Protein AF-A0A3B5MNJ9-F1 (afdb_monomer_lite)

pLDDT: mean 71.85, std 23.84, range [27.56, 98.75]

Secondary structure (DSSP, 8-state):
-------------PPPP------------------------PPPP---------------------HHHHHHHHHHHHHHHHHHHHHHHHHHHHHHSS---TTTSS----GGGGS-TTS-HHHHHHHHHHHHHHHHHHHHHHHHHHHHHHHHHHHHHHHHHHHHHHHHHHHHHHHHHHHHHHHHHHHHHHHHHHHHHHHHHHHHHHHHHHHHHHHHHHHHHHHHHHHHHHHHHHHHHHHHHHHHHHHHHHHHHHHHHHHT-------HHHHHHHHHHHHHHHHHHHHHHHHHHHHHHHHHHHHHHHHHHHTT-HHHHHHHHHHH-GGGGGGSTT----PPP------------------

Organism: NCBI:txid32473

Foldseek 3Di:
DDDDDDDDDDDDDDDDPPDPDDDDPPDPPPPPPPDPDPDPDDDDDDDDDDDDDDDDDDPDDPPPPPLVVLLVVLVVLLVVLVVLLVVLQVVLCVQPVDRPPPPLPDDPPPLVVVADPPDDPSVSSSSSSVVSSVVSVVSSVVSVVVSVVSVVVVVVVVVVVVVVVVVVVVVVVVVVVVVVVVVVVVVVVVVVVVVVVVVVVVVVVVVVVVVVVVVVVVVVVVVVVVVVVVVVVVVVVVVVVVVVVVVVVVVVVVVVVVVPPPDDDDDPVVVVVVVVVVVVVVVVVVVVVVVVVVVVVVVVVVVVVVVCVVVPDPVVVVVVVCVVDVVVVVVDPPDPDPDDDDDDDDDDDDDDDDDDDDD

Structure (mmCIF, N/CA/C/O backbone):
data_AF-A0A3B5MNJ9-F1
#
_entry.id   AF-A0A3B5MNJ9-F1
#
loop_
_atom_site.group_PDB
_atom_site.id
_atom_site.type_symbol
_atom_site.label_atom_id
_atom_site.label_alt_id
_atom_site.label_comp_id
_atom_site.label_asym_id
_atom_site.label_entity_id
_atom_site.label_seq_id
_atom_site.pdbx_PDB_ins_code
_atom_site.Cartn_x
_atom_site.Cartn_y
_atom_site.Cartn_z
_atom_site.occupancy
_atom_site.B_iso_or_equiv
_atom_site.auth_seq_id
_atom_site.auth_comp_id
_atom_site.auth_asym_id
_atom_site.auth_atom_id
_atom_site.pdbx_PDB_model_num
ATOM 1 N N . PRO A 1 1 ? -27.188 33.678 -41.194 1.00 51.06 1 PRO A N 1
ATOM 2 C CA . PRO A 1 1 ? -25.919 34.035 -41.868 1.00 51.06 1 PRO A CA 1
ATOM 3 C C . PRO A 1 1 ? -25.217 35.166 -41.098 1.00 51.06 1 PRO A C 1
ATOM 5 O O . PRO A 1 1 ? -25.327 36.340 -41.424 1.00 51.06 1 PRO A O 1
ATOM 8 N N . ALA A 1 2 ? -24.593 34.760 -39.998 1.00 37.38 2 ALA A N 1
ATOM 9 C CA . ALA A 1 2 ? -23.793 35.527 -39.046 1.00 37.38 2 ALA A CA 1
ATOM 10 C C . ALA A 1 2 ? -22.903 34.442 -38.405 1.00 37.38 2 ALA A C 1
ATOM 12 O O . ALA A 1 2 ? -23.409 33.365 -38.102 1.00 37.38 2 ALA A O 1
ATOM 13 N N . GLY A 1 3 ? -21.575 34.524 -38.453 1.00 39.12 3 GLY A N 1
ATOM 14 C CA . GLY A 1 3 ? -20.791 35.381 -37.574 1.00 39.12 3 GLY A CA 1
ATOM 15 C C . GLY A 1 3 ? -20.756 34.743 -36.189 1.00 39.12 3 GLY A C 1
ATOM 16 O O . GLY A 1 3 ? -21.771 34.809 -35.526 1.00 39.12 3 GLY A O 1
ATOM 17 N N . PHE A 1 4 ? -19.650 34.093 -35.811 1.00 37.09 4 PHE A N 1
ATOM 18 C CA . PHE A 1 4 ? -19.062 34.082 -34.461 1.00 37.09 4 PHE A CA 1
ATOM 19 C C . PHE A 1 4 ? -17.790 33.224 -34.485 1.00 37.09 4 PHE A C 1
ATOM 21 O O . PHE A 1 4 ? -17.826 32.000 -34.569 1.00 37.09 4 PHE A O 1
ATOM 28 N N . TYR A 1 5 ? -16.650 33.912 -34.436 1.00 38.88 5 TYR A N 1
ATOM 29 C CA . TYR A 1 5 ? -15.385 33.350 -33.990 1.00 38.88 5 TYR A CA 1
ATOM 30 C C . TYR A 1 5 ? -15.484 33.135 -32.479 1.00 38.88 5 TYR A C 1
ATOM 32 O O . TYR A 1 5 ? -15.892 34.044 -31.755 1.00 38.88 5 TYR A O 1
ATOM 40 N N . THR A 1 6 ? -15.094 31.962 -31.987 1.00 38.25 6 THR A N 1
ATOM 41 C CA . THR A 1 6 ? -14.842 31.767 -30.556 1.00 38.25 6 THR A CA 1
ATOM 42 C C . THR A 1 6 ? -13.515 31.049 -30.396 1.00 38.25 6 THR A C 1
ATOM 44 O O . THR A 1 6 ? -13.376 29.852 -30.625 1.00 38.25 6 THR A O 1
ATOM 47 N N . THR A 1 7 ? -12.514 31.846 -30.052 1.00 36.69 7 THR A N 1
ATOM 48 C CA . THR A 1 7 ? -11.218 31.439 -29.525 1.00 36.69 7 THR A CA 1
ATOM 49 C C . THR A 1 7 ? -11.421 30.795 -28.154 1.00 36.69 7 THR A C 1
ATOM 51 O O . THR A 1 7 ? -11.831 31.477 -27.215 1.00 36.69 7 THR A O 1
ATOM 54 N N . PHE A 1 8 ? -11.124 29.503 -28.019 1.00 33.53 8 PHE A N 1
ATOM 55 C CA . PHE A 1 8 ? -10.942 28.881 -26.709 1.00 33.53 8 PHE A CA 1
ATOM 56 C C . PHE A 1 8 ? -9.527 29.190 -26.213 1.00 33.53 8 PHE A C 1
ATOM 58 O O . PHE A 1 8 ? -8.538 28.661 -26.715 1.00 33.53 8 PHE A O 1
ATOM 65 N N . SER A 1 9 ? -9.453 30.093 -25.237 1.00 36.19 9 SER A N 1
ATOM 66 C CA . SER A 1 9 ? -8.281 30.310 -24.396 1.00 36.19 9 SER A CA 1
ATOM 67 C C . SER A 1 9 ? -8.191 29.146 -23.407 1.00 36.19 9 SER A C 1
ATOM 69 O O . SER A 1 9 ? -8.969 29.075 -22.457 1.00 36.19 9 SER A O 1
ATOM 71 N N . ALA A 1 10 ? -7.291 28.197 -23.659 1.00 38.41 10 ALA A N 1
ATOM 72 C CA . ALA A 1 10 ? -6.923 27.183 -22.680 1.00 38.41 10 ALA A CA 1
ATOM 73 C C . ALA A 1 10 ? -5.860 27.790 -21.757 1.00 38.41 10 ALA A C 1
ATOM 75 O O . ALA A 1 10 ? -4.683 27.881 -22.106 1.00 38.41 10 ALA A O 1
ATOM 76 N N . ALA A 1 11 ? -6.300 28.259 -20.591 1.00 38.00 11 ALA A N 1
ATOM 77 C CA . ALA A 1 11 ? -5.409 28.617 -19.505 1.00 38.00 11 ALA A CA 1
ATOM 78 C C . ALA A 1 11 ? -4.658 27.362 -19.034 1.00 38.00 11 ALA A C 1
ATOM 80 O O . ALA A 1 11 ? -5.259 26.344 -18.691 1.00 38.00 11 ALA A O 1
ATOM 81 N N . ASN A 1 12 ? -3.332 27.465 -19.030 1.00 41.97 12 ASN A N 1
ATOM 82 C CA . ASN A 1 12 ? -2.410 26.560 -18.360 1.00 41.97 12 ASN A CA 1
ATOM 83 C C . ASN A 1 12 ? -2.762 26.497 -16.863 1.00 41.97 12 ASN A C 1
ATOM 85 O O . ASN A 1 12 ? -2.391 27.391 -16.104 1.00 41.97 12 ASN A O 1
ATOM 89 N N . GLN A 1 13 ? -3.448 25.439 -16.432 1.00 36.91 13 GLN A N 1
ATOM 90 C CA . GLN A 1 13 ? -3.549 25.077 -15.021 1.00 36.91 13 GLN A CA 1
ATOM 91 C C . GLN A 1 13 ? -2.698 23.823 -14.802 1.00 36.91 13 GLN A C 1
ATOM 93 O O . GLN A 1 13 ? -3.089 22.702 -15.117 1.00 36.91 13 GLN A O 1
ATOM 98 N N . ILE A 1 14 ? -1.488 24.050 -14.302 1.00 42.16 14 ILE A N 1
ATOM 99 C CA . ILE A 1 14 ? -0.584 23.028 -13.772 1.00 42.16 14 ILE A CA 1
ATOM 100 C C . ILE A 1 14 ? -1.316 22.312 -12.621 1.00 42.16 14 ILE A C 1
ATOM 102 O O . ILE A 1 14 ? -1.812 23.008 -11.728 1.00 42.16 14 ILE A O 1
ATOM 106 N N . PRO A 1 15 ? -1.395 20.969 -12.576 1.00 39.72 15 PRO A 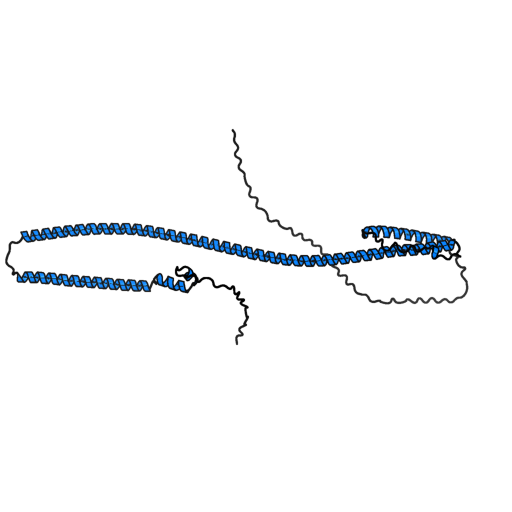N 1
ATOM 107 C CA . PRO A 1 15 ? -1.864 20.284 -11.380 1.00 39.72 15 PRO A CA 1
ATOM 108 C C . PRO A 1 15 ? -0.819 20.485 -10.282 1.00 39.72 15 PRO A C 1
ATOM 110 O O . PRO A 1 15 ? 0.335 20.082 -10.431 1.00 39.72 15 PRO A O 1
ATOM 113 N N . GLN A 1 16 ? -1.205 21.148 -9.193 1.00 40.00 16 GLN A N 1
ATOM 114 C CA . GLN A 1 16 ? -0.363 21.208 -8.006 1.00 40.00 16 GLN A CA 1
ATOM 115 C C . GLN A 1 16 ? -0.215 19.808 -7.390 1.00 40.00 16 GLN A C 1
ATOM 117 O O . GLN A 1 16 ? -1.185 19.045 -7.386 1.00 40.00 16 GLN A O 1
ATOM 122 N N . PRO A 1 17 ? 0.960 19.465 -6.839 1.00 40.06 17 PRO A N 1
ATOM 123 C CA . PRO A 1 17 ? 1.114 18.249 -6.058 1.00 40.06 17 PRO A CA 1
ATOM 124 C C . PRO A 1 17 ? 0.283 18.366 -4.775 1.00 40.06 17 PRO A C 1
ATOM 126 O O . PRO A 1 17 ? 0.383 19.355 -4.047 1.00 40.06 17 PRO A O 1
ATOM 129 N N . CYS A 1 18 ? -0.541 17.356 -4.492 1.00 32.88 18 CYS A N 1
ATOM 130 C CA . CYS A 1 18 ? -1.215 17.220 -3.206 1.00 32.88 18 CYS A CA 1
ATOM 131 C C . CYS A 1 18 ? -0.160 17.098 -2.102 1.00 32.88 18 CYS A C 1
ATOM 133 O O . CYS A 1 18 ? 0.452 16.049 -1.911 1.00 32.88 18 CYS A O 1
ATOM 135 N N . VAL A 1 19 ? 0.053 18.193 -1.378 1.00 40.56 19 VAL A N 1
ATOM 136 C CA . VAL A 1 19 ? 0.831 18.212 -0.144 1.00 40.56 19 VAL A CA 1
ATOM 137 C C . VAL A 1 19 ? -0.020 17.517 0.915 1.00 40.56 19 VAL A C 1
ATOM 139 O O . VAL A 1 19 ? -0.999 18.077 1.406 1.00 40.56 19 VAL A O 1
ATOM 142 N N . MET A 1 20 ? 0.318 16.268 1.231 1.00 38.34 20 MET A N 1
ATOM 143 C CA . MET A 1 20 ? -0.204 15.584 2.412 1.00 38.34 20 MET A CA 1
ATOM 144 C C . MET A 1 20 ? 0.262 16.365 3.642 1.00 38.34 20 MET A C 1
ATOM 146 O O . MET A 1 20 ? 1.439 16.345 4.001 1.00 38.34 20 MET A O 1
ATOM 150 N N . GLY A 1 21 ? -0.662 17.113 4.242 1.00 32.59 21 GLY A N 1
ATOM 151 C CA . GLY A 1 21 ? -0.433 17.848 5.475 1.00 32.59 21 GLY A CA 1
ATOM 152 C C . GLY A 1 21 ? -0.096 16.883 6.604 1.00 32.59 21 GLY A C 1
ATOM 153 O O . GLY A 1 21 ? -0.946 16.123 7.060 1.00 32.59 21 GLY A O 1
ATOM 154 N N . VAL A 1 22 ? 1.149 16.932 7.064 1.00 37.34 22 VAL A N 1
ATOM 155 C CA . VAL A 1 22 ? 1.570 16.324 8.323 1.00 37.34 22 VAL A CA 1
ATOM 156 C C . VAL A 1 22 ? 1.133 17.280 9.431 1.00 37.34 22 VAL A C 1
ATOM 158 O O . VAL A 1 22 ? 1.717 18.347 9.610 1.00 37.34 22 VAL A O 1
ATOM 161 N N . SER A 1 23 ? 0.062 16.940 10.144 1.00 36.56 23 SER A N 1
ATOM 162 C CA . SER A 1 23 ? -0.305 17.626 11.385 1.00 36.56 23 SER A CA 1
ATOM 163 C C . SER A 1 23 ? 0.620 17.159 12.515 1.00 36.56 23 SER A C 1
ATOM 165 O O . SER A 1 23 ? 0.715 15.952 12.743 1.00 36.56 23 SER A O 1
ATOM 167 N N . PRO A 1 24 ? 1.278 18.059 13.266 1.00 35.38 24 PRO A N 1
ATOM 168 C CA . PRO A 1 24 ? 1.976 17.676 14.480 1.00 35.38 24 PRO A CA 1
ATOM 169 C C . PRO A 1 24 ? 0.956 17.581 15.620 1.00 35.38 24 PRO A C 1
ATOM 171 O O . PRO A 1 24 ? 0.536 18.592 16.179 1.00 35.38 24 PRO A O 1
ATOM 174 N N . ILE A 1 25 ? 0.548 16.364 15.980 1.00 36.25 25 ILE A N 1
ATOM 175 C CA . ILE A 1 25 ? -0.099 16.119 17.274 1.00 36.25 25 ILE A CA 1
ATOM 176 C C . ILE A 1 25 ? 1.028 15.950 18.294 1.00 36.25 25 ILE A C 1
ATOM 178 O O . ILE A 1 25 ? 1.503 14.850 18.557 1.00 36.25 25 ILE A O 1
ATOM 182 N N . SER A 1 26 ? 1.489 17.066 18.855 1.00 35.97 26 SER A N 1
ATOM 183 C CA . SER A 1 26 ? 2.289 17.068 20.078 1.00 35.97 26 SER A CA 1
ATOM 184 C C . SER A 1 26 ? 1.351 16.892 21.274 1.00 35.97 26 SER A C 1
ATOM 186 O O . SER A 1 26 ? 0.970 17.856 21.936 1.00 35.97 26 SER A O 1
ATOM 188 N N . GLY A 1 27 ? 0.944 15.650 21.519 1.00 30.45 27 GLY A N 1
ATOM 189 C CA . GLY A 1 27 ? 0.321 15.218 22.763 1.00 30.45 27 GLY A CA 1
ATOM 190 C C . GLY A 1 27 ? 1.292 14.301 23.488 1.00 30.45 27 GLY A C 1
ATOM 191 O O . GLY A 1 27 ? 1.281 13.097 23.272 1.00 30.45 27 GLY A O 1
ATOM 192 N N . SER A 1 28 ? 2.161 14.876 24.318 1.00 30.23 28 SER A N 1
ATOM 193 C CA . SER A 1 28 ? 2.964 14.123 25.283 1.00 30.23 28 SER A CA 1
ATOM 194 C C . SER A 1 28 ? 2.030 13.582 26.367 1.00 30.23 28 SER A C 1
ATOM 196 O O . SER A 1 28 ? 1.858 14.211 27.410 1.00 30.23 28 SER A O 1
ATOM 198 N N . ALA A 1 29 ? 1.402 12.435 26.121 1.00 30.61 29 ALA A N 1
ATOM 199 C CA . ALA A 1 29 ? 0.891 11.606 27.199 1.00 30.61 29 ALA A CA 1
ATOM 200 C C . ALA A 1 29 ? 2.099 10.888 27.805 1.00 30.61 29 ALA A C 1
ATOM 202 O O . ALA A 1 29 ? 2.693 10.007 27.187 1.00 30.61 29 ALA A O 1
ATOM 203 N N . VAL A 1 30 ? 2.500 11.338 28.993 1.00 31.38 30 VAL A N 1
ATOM 204 C CA . VAL A 1 30 ? 3.412 10.598 29.860 1.00 31.38 30 VAL A CA 1
ATOM 205 C C . VAL A 1 30 ? 2.748 9.249 30.118 1.00 31.38 30 VAL A C 1
ATOM 207 O O . VAL A 1 30 ? 1.711 9.181 30.774 1.00 31.38 30 VAL A O 1
ATOM 210 N N . VAL A 1 31 ? 3.307 8.192 29.534 1.00 33.81 31 VAL A N 1
ATOM 211 C CA . VAL A 1 31 ? 2.985 6.818 29.906 1.00 33.81 31 VAL A CA 1
ATOM 212 C C . VAL A 1 31 ? 3.593 6.625 31.288 1.00 33.81 31 VAL A C 1
ATOM 214 O O . VAL A 1 31 ? 4.791 6.401 31.431 1.00 33.81 31 VAL A O 1
ATOM 217 N N . GLU A 1 32 ? 2.775 6.819 32.316 1.00 32.91 32 GLU A N 1
ATOM 218 C CA . GLU A 1 32 ? 3.089 6.342 33.653 1.00 32.91 32 GLU A CA 1
ATOM 219 C C . GLU A 1 32 ? 2.927 4.818 33.605 1.00 32.91 32 GLU A C 1
ATOM 221 O O . GLU A 1 32 ? 1.816 4.285 33.600 1.00 32.91 32 GLU A O 1
ATOM 226 N N . GLU A 1 33 ? 4.051 4.118 33.445 1.00 33.34 33 GLU A N 1
ATOM 227 C CA . GLU A 1 33 ? 4.129 2.673 33.631 1.00 33.34 33 GLU A CA 1
ATOM 228 C C . GLU A 1 33 ? 3.702 2.360 35.069 1.00 33.34 33 GLU A C 1
ATOM 230 O O . GLU A 1 33 ? 4.454 2.557 36.023 1.00 33.34 33 GLU A O 1
ATOM 235 N N . VAL A 1 34 ? 2.468 1.887 35.244 1.00 32.03 34 VAL A N 1
ATOM 236 C CA . VAL A 1 34 ? 2.036 1.333 36.526 1.00 32.03 34 VAL A CA 1
ATOM 237 C C . VAL A 1 34 ? 2.593 -0.082 36.617 1.00 32.03 34 VAL A C 1
ATOM 239 O O . VAL A 1 34 ? 1.988 -1.056 36.167 1.00 32.03 34 VAL A O 1
ATOM 242 N N . GLU A 1 35 ? 3.787 -0.178 37.191 1.00 33.34 35 GLU A N 1
ATOM 243 C CA . GLU A 1 35 ? 4.401 -1.424 37.625 1.00 33.34 35 GLU A CA 1
ATOM 244 C C . GLU A 1 35 ? 3.499 -2.073 38.693 1.00 33.34 35 GLU A C 1
ATOM 246 O O . GLU A 1 35 ? 3.370 -1.586 39.820 1.00 33.34 35 GLU A O 1
ATOM 251 N N . ILE A 1 36 ? 2.825 -3.175 38.349 1.00 39.56 36 ILE A N 1
ATOM 252 C CA . ILE A 1 36 ? 2.072 -3.975 39.324 1.00 39.56 36 ILE A CA 1
ATOM 253 C C . ILE A 1 36 ? 3.088 -4.777 40.141 1.00 39.56 36 ILE A C 1
ATOM 255 O O . ILE A 1 36 ? 3.405 -5.929 39.841 1.00 39.56 36 ILE A O 1
ATOM 259 N N . VAL A 1 37 ? 3.611 -4.151 41.193 1.00 30.91 37 VAL A N 1
ATOM 260 C CA . VAL A 1 37 ? 4.420 -4.830 42.204 1.00 30.91 37 VAL A CA 1
ATOM 261 C C . VAL A 1 37 ? 3.489 -5.638 43.106 1.00 30.91 37 VAL A C 1
ATOM 263 O O . VAL A 1 37 ? 2.630 -5.104 43.807 1.00 30.91 37 VAL A O 1
ATOM 266 N N . ASN A 1 38 ? 3.679 -6.956 43.097 1.00 38.59 38 ASN A N 1
ATOM 267 C CA . ASN A 1 38 ? 3.047 -7.896 44.016 1.00 38.59 38 ASN A CA 1
ATOM 268 C C . ASN A 1 38 ? 3.493 -7.576 45.458 1.00 38.59 38 ASN A C 1
ATOM 270 O O . ASN A 1 38 ? 4.557 -8.011 45.904 1.00 38.59 38 ASN A O 1
ATOM 274 N N . ILE A 1 39 ? 2.701 -6.796 46.200 1.00 34.00 39 ILE A N 1
ATOM 275 C CA . ILE A 1 39 ? 2.976 -6.518 47.613 1.00 34.00 39 ILE A CA 1
ATOM 276 C C . ILE A 1 39 ? 2.509 -7.712 48.444 1.00 34.00 39 ILE A C 1
ATOM 278 O O . ILE A 1 39 ? 1.327 -7.909 48.731 1.00 34.00 39 ILE A O 1
ATOM 282 N N . ILE A 1 40 ? 3.495 -8.509 48.843 1.00 39.62 40 ILE A N 1
ATOM 283 C CA . ILE A 1 40 ? 3.388 -9.526 49.878 1.00 39.62 40 ILE A CA 1
ATOM 284 C C . ILE A 1 40 ? 2.958 -8.858 51.191 1.00 39.62 40 ILE A C 1
ATOM 286 O O . ILE A 1 40 ? 3.634 -7.991 51.739 1.00 39.62 40 ILE A O 1
ATOM 290 N N . GLN A 1 41 ? 1.808 -9.318 51.673 1.00 44.56 41 GLN A N 1
ATOM 291 C CA . GLN A 1 41 ? 1.315 -9.353 53.047 1.00 44.56 41 GLN A CA 1
ATOM 292 C C . GLN A 1 41 ? 2.280 -8.827 54.130 1.00 44.56 41 GLN A C 1
ATOM 294 O O . GLN A 1 41 ? 3.114 -9.564 54.656 1.00 44.56 41 GLN A O 1
ATOM 299 N N . GLN A 1 42 ? 2.083 -7.577 54.558 1.00 32.34 42 GLN A N 1
ATOM 300 C CA . GLN A 1 42 ? 2.568 -7.103 55.854 1.00 32.34 42 GLN A CA 1
ATOM 301 C C . GLN A 1 42 ? 1.426 -7.083 56.874 1.00 32.34 42 GLN A C 1
ATOM 303 O O . GLN A 1 42 ? 0.404 -6.416 56.727 1.00 32.34 42 GLN A O 1
ATOM 308 N N . LYS A 1 43 ? 1.627 -7.885 57.918 1.00 39.81 43 LYS A N 1
ATOM 309 C CA . LYS A 1 43 ? 0.802 -8.026 59.116 1.00 39.81 43 LYS A CA 1
ATOM 310 C C . LYS A 1 43 ? 0.775 -6.709 59.901 1.00 39.81 43 LYS A C 1
ATOM 312 O O . LYS A 1 43 ? 1.820 -6.231 60.331 1.00 39.81 43 LYS A O 1
ATOM 317 N N . ALA A 1 44 ? -0.418 -6.164 60.131 1.00 36.09 44 ALA A N 1
ATOM 318 C CA . ALA A 1 44 ? -0.612 -4.975 60.959 1.00 36.09 44 ALA A CA 1
ATOM 319 C C . ALA A 1 44 ? -0.263 -5.241 62.445 1.00 36.09 44 ALA A C 1
ATOM 321 O O . ALA A 1 44 ? -0.539 -6.337 62.953 1.00 36.09 44 ALA A O 1
ATOM 322 N N . PRO A 1 45 ? 0.309 -4.263 63.176 1.00 34.16 45 PRO A N 1
ATOM 323 C CA . PRO A 1 45 ? 0.558 -4.390 64.605 1.00 34.16 45 PRO A CA 1
ATOM 324 C C . PRO A 1 45 ? -0.746 -4.253 65.401 1.00 34.16 45 PRO A C 1
ATOM 326 O O . PRO A 1 45 ? -1.469 -3.262 65.318 1.00 34.16 45 PRO A O 1
ATOM 329 N N . SER A 1 46 ? -1.030 -5.267 66.216 1.00 37.41 46 SER A N 1
ATOM 330 C CA . SER A 1 46 ? -2.102 -5.263 67.205 1.00 37.41 46 SER A CA 1
ATOM 331 C C . SER A 1 46 ? -1.793 -4.268 68.330 1.00 37.41 46 SER A C 1
ATOM 333 O O . SER A 1 46 ? -0.919 -4.530 69.162 1.00 37.41 46 SER A O 1
ATOM 335 N N . VAL A 1 47 ? -2.538 -3.165 68.406 1.00 32.50 47 VAL A N 1
ATOM 336 C CA . VAL A 1 47 ? -2.590 -2.327 69.610 1.00 32.50 47 VAL A CA 1
ATOM 337 C C . VAL A 1 47 ? -3.425 -3.068 70.655 1.00 32.50 47 VAL A C 1
ATOM 339 O O . VAL A 1 47 ? -4.645 -3.158 70.562 1.00 32.50 47 VAL A O 1
ATOM 342 N N . LYS A 1 48 ? -2.751 -3.650 71.651 1.00 36.94 48 LYS A N 1
ATOM 343 C CA . LYS A 1 48 ? -3.393 -4.196 72.850 1.00 36.94 48 LYS A CA 1
ATOM 344 C C . LYS A 1 48 ? -3.714 -3.040 73.793 1.00 36.94 48 LYS A C 1
ATOM 346 O O . LYS A 1 48 ? -2.861 -2.635 74.579 1.00 36.94 48 LYS A O 1
ATOM 351 N N . GLN A 1 49 ? -4.936 -2.524 73.737 1.00 34.75 49 GLN A N 1
ATOM 352 C CA . GLN A 1 49 ? -5.443 -1.644 74.783 1.00 34.75 49 GLN A CA 1
ATOM 353 C C . GLN A 1 49 ? -5.854 -2.518 75.977 1.00 34.75 49 GLN A C 1
ATOM 355 O O . GLN A 1 49 ? -6.854 -3.231 75.938 1.00 34.75 49 GLN A O 1
ATOM 360 N N . LYS A 1 50 ? -5.024 -2.528 77.026 1.00 38.12 50 LYS A N 1
ATOM 361 C CA . LYS A 1 50 ? -5.388 -3.103 78.324 1.00 38.12 50 LYS A CA 1
ATOM 362 C C . LYS A 1 50 ? -6.407 -2.171 78.978 1.00 38.12 50 LYS A C 1
ATOM 364 O O . LYS A 1 50 ? -6.026 -1.111 79.460 1.00 38.12 50 LYS A O 1
ATOM 369 N N . PHE A 1 51 ? -7.669 -2.581 79.025 1.00 27.56 51 PHE A N 1
ATOM 370 C CA . PHE A 1 51 ? -8.610 -2.087 80.025 1.00 27.56 51 PHE A CA 1
ATOM 371 C C . PHE A 1 51 ? -8.694 -3.117 81.146 1.00 27.56 51 PHE A C 1
ATOM 373 O O . PHE A 1 51 ? -9.188 -4.227 80.967 1.00 27.56 51 PHE A O 1
ATOM 380 N N . SER A 1 52 ? -8.141 -2.751 82.295 1.00 37.72 52 SER A N 1
ATOM 381 C CA . SER A 1 52 ? -8.381 -3.401 83.575 1.00 37.72 52 SER A CA 1
ATOM 382 C C . SER A 1 52 ? -9.539 -2.687 84.260 1.00 37.72 52 SER A C 1
ATOM 384 O O . SER A 1 52 ? -9.370 -1.539 84.653 1.00 37.72 52 SER A O 1
ATOM 386 N N . MET A 1 53 ? -10.673 -3.362 84.432 1.00 28.31 53 MET A N 1
ATOM 387 C CA . MET A 1 53 ? -11.593 -3.122 85.545 1.00 28.31 53 MET A CA 1
ATOM 388 C C . MET A 1 53 ? -12.378 -4.406 85.806 1.00 28.31 53 MET A C 1
ATOM 390 O O . MET A 1 53 ? -13.337 -4.731 85.112 1.00 28.31 53 MET A O 1
ATOM 394 N N . SER A 1 54 ? -11.923 -5.142 86.814 1.00 38.38 54 SER A N 1
ATOM 395 C CA . SER A 1 54 ? -12.769 -6.061 87.557 1.00 38.38 54 SER A CA 1
ATOM 396 C C . SER A 1 54 ? -13.375 -5.257 88.698 1.00 38.38 54 SER A C 1
ATOM 398 O O . SER A 1 54 ? -12.707 -5.051 89.703 1.00 38.38 54 SER A O 1
ATOM 400 N N . GLU A 1 55 ? -14.619 -4.817 88.548 1.00 33.97 55 GLU A N 1
ATOM 401 C CA . GLU A 1 55 ? -15.499 -4.568 89.685 1.00 33.97 55 GLU A CA 1
ATOM 402 C C . GLU A 1 55 ? -16.888 -5.101 89.344 1.00 33.97 55 GLU A C 1
ATOM 404 O O . GLU A 1 55 ? -17.414 -4.963 88.243 1.00 33.97 55 GLU A O 1
ATOM 409 N N . GLN A 1 56 ? -17.395 -5.865 90.294 1.00 39.88 56 GLN A N 1
ATOM 410 C CA . GLN A 1 56 ? -18.534 -6.749 90.198 1.00 39.88 56 GLN A CA 1
ATOM 411 C C . GLN A 1 56 ? -19.781 -5.984 90.657 1.00 39.88 56 GLN A C 1
ATOM 413 O O . GLN A 1 56 ? -19.709 -5.278 91.658 1.00 39.88 56 GLN A O 1
ATOM 418 N N . ARG A 1 57 ? -20.922 -6.264 90.007 1.00 39.69 57 ARG A N 1
ATOM 419 C CA . ARG A 1 57 ? -22.308 -5.836 90.319 1.00 39.69 57 ARG A CA 1
ATOM 420 C C . ARG A 1 57 ? -22.738 -4.490 89.731 1.00 39.69 57 ARG A C 1
ATOM 422 O O . ARG A 1 57 ? -22.545 -3.447 90.325 1.00 39.69 57 ARG A O 1
ATOM 429 N N . GLU A 1 58 ? -23.456 -4.560 88.621 1.00 34.22 58 GLU A N 1
ATOM 430 C CA . GLU A 1 58 ? -24.923 -4.559 88.584 1.00 34.22 58 GLU A CA 1
ATOM 431 C C . GLU A 1 58 ? -25.321 -5.124 87.218 1.00 34.22 58 GLU A C 1
ATOM 433 O O . GLU A 1 58 ? -24.750 -4.756 86.196 1.00 34.22 58 GLU A O 1
ATOM 438 N N . THR A 1 59 ? -26.227 -6.099 87.186 1.00 41.47 59 THR A N 1
ATOM 439 C CA . THR A 1 59 ? -26.874 -6.535 85.943 1.00 41.47 59 THR A CA 1
ATOM 440 C C . THR A 1 59 ? -27.526 -5.312 85.299 1.00 41.47 59 THR A C 1
ATOM 442 O O . THR A 1 59 ? -28.483 -4.807 85.891 1.00 41.47 59 THR A O 1
ATOM 445 N N . PRO A 1 60 ? -27.070 -4.829 84.126 1.00 45.56 60 PRO A N 1
ATOM 446 C CA . PRO A 1 60 ? -27.833 -3.828 83.408 1.00 45.56 60 PRO A CA 1
ATOM 447 C C . PRO A 1 60 ? -29.113 -4.530 82.965 1.00 45.56 60 PRO A C 1
ATOM 449 O O . PRO A 1 60 ? -29.050 -5.586 82.327 1.00 45.56 60 PRO A O 1
ATOM 452 N N . GLU A 1 61 ? -30.270 -3.984 83.338 1.00 49.00 61 GLU A N 1
ATOM 453 C CA . GLU A 1 61 ? -31.526 -4.366 82.701 1.00 49.00 61 GLU A CA 1
ATOM 454 C C . GLU A 1 61 ? -31.307 -4.397 81.182 1.00 49.00 61 GLU A C 1
ATOM 456 O O . GLU A 1 61 ? -30.667 -3.486 80.646 1.00 49.00 61 GLU A O 1
ATOM 461 N N . PRO A 1 62 ? -31.794 -5.427 80.469 1.00 50.31 62 PRO A N 1
ATOM 462 C CA . PRO A 1 62 ? -31.673 -5.447 79.028 1.00 50.31 62 PRO A CA 1
ATOM 463 C C . PRO A 1 62 ? -32.445 -4.239 78.513 1.00 50.31 62 PRO A C 1
ATOM 465 O O . PRO A 1 62 ? -33.675 -4.233 78.560 1.00 50.31 62 PRO A O 1
ATOM 468 N N . THR A 1 63 ? -31.728 -3.218 78.039 1.00 54.75 63 THR A N 1
ATOM 469 C CA . THR A 1 63 ? -32.298 -2.107 77.284 1.00 54.75 63 THR A CA 1
ATOM 470 C C . THR A 1 63 ? -33.011 -2.746 76.106 1.00 54.75 63 THR A C 1
ATOM 472 O O . THR A 1 63 ? -32.389 -3.167 75.130 1.00 54.75 63 THR A O 1
ATOM 475 N N . LYS A 1 64 ? -34.312 -2.975 76.272 1.00 58.44 64 LYS A N 1
ATOM 476 C CA . LYS A 1 64 ? -35.115 -3.799 75.382 1.00 58.44 64 LYS A CA 1
ATOM 477 C C . LYS A 1 64 ? -35.261 -2.989 74.104 1.00 58.44 64 LYS A C 1
ATOM 479 O O . LYS A 1 64 ? -36.122 -2.119 74.027 1.00 58.44 64 LYS A O 1
ATOM 484 N N . LEU A 1 65 ? -34.344 -3.204 73.159 1.00 65.06 65 LEU A N 1
ATOM 485 C CA . LEU A 1 65 ? -34.373 -2.571 71.846 1.00 65.06 65 LEU A CA 1
ATOM 486 C C . LEU A 1 65 ? -35.785 -2.742 71.292 1.00 65.06 65 LEU A C 1
ATOM 488 O O . LEU A 1 65 ? -36.304 -3.863 71.265 1.00 65.06 65 LEU A O 1
ATOM 492 N N . ASP A 1 66 ? -36.424 -1.630 70.929 1.00 79.19 66 ASP A N 1
ATOM 493 C CA . ASP A 1 66 ? -37.799 -1.671 70.458 1.00 79.19 66 ASP A CA 1
ATOM 494 C C . ASP A 1 66 ? -37.859 -2.537 69.197 1.00 79.19 66 ASP A C 1
ATOM 496 O O . ASP A 1 66 ? -37.294 -2.223 68.147 1.00 79.19 66 ASP A O 1
ATOM 500 N N . THR A 1 67 ? -38.550 -3.667 69.318 1.00 77.56 67 THR A N 1
ATOM 501 C CA . THR A 1 67 ? -38.745 -4.624 68.228 1.00 77.56 67 THR A CA 1
ATOM 502 C C . THR A 1 67 ? -39.423 -3.994 67.010 1.00 77.56 67 THR A C 1
ATOM 504 O O . THR A 1 67 ? -39.238 -4.487 65.895 1.00 77.56 67 THR A O 1
ATOM 507 N N . ARG A 1 68 ? -40.161 -2.890 67.203 1.00 83.38 68 ARG A N 1
ATOM 508 C CA . ARG A 1 68 ? -40.736 -2.085 66.125 1.00 83.38 68 ARG A CA 1
ATOM 509 C C . ARG A 1 68 ? -39.656 -1.324 65.362 1.00 83.38 68 ARG A C 1
ATOM 511 O O . ARG A 1 68 ? -39.580 -1.472 64.147 1.00 83.38 68 ARG A O 1
ATOM 518 N N . TYR A 1 69 ? -38.778 -0.612 66.068 1.00 87.50 69 TYR A N 1
ATOM 519 C CA . TYR A 1 69 ? -37.658 0.118 65.467 1.00 87.50 69 TYR A CA 1
ATOM 520 C C . TYR A 1 69 ? -36.735 -0.806 64.657 1.00 87.50 69 TYR A C 1
ATOM 522 O O . TYR A 1 69 ? -36.348 -0.490 63.534 1.00 87.50 69 TYR A O 1
ATOM 530 N N . PHE A 1 70 ? -36.438 -2.000 65.180 1.00 88.62 70 PHE A N 1
ATOM 531 C CA . PHE A 1 70 ? -35.647 -2.990 64.444 1.00 88.62 70 PHE A CA 1
ATOM 532 C C . PHE A 1 70 ? -36.348 -3.474 63.161 1.00 88.62 70 PHE A C 1
ATOM 534 O O . PHE A 1 70 ? -35.705 -3.641 62.126 1.00 88.62 70 PHE A O 1
ATOM 541 N N . GLY A 1 71 ? -37.670 -3.674 63.208 1.00 88.75 71 GLY A N 1
ATOM 542 C CA . GLY A 1 71 ? -38.464 -4.038 62.032 1.00 88.75 71 GLY A CA 1
ATOM 543 C C . GLY A 1 71 ? -38.489 -2.945 60.958 1.00 88.75 71 GLY A C 1
ATOM 544 O O . GLY A 1 71 ? -38.369 -3.257 59.775 1.00 88.75 71 GLY A O 1
ATOM 545 N N . GLU A 1 72 ? -38.591 -1.676 61.362 1.00 90.56 72 GLU A N 1
ATOM 546 C CA . GLU A 1 72 ? -38.526 -0.519 60.456 1.00 90.56 72 GLU A CA 1
ATOM 547 C C . GLU A 1 72 ? -37.161 -0.415 59.769 1.00 90.56 72 GLU A C 1
ATOM 549 O O . GLU A 1 72 ? -37.099 -0.282 58.547 1.00 90.56 72 GLU A O 1
ATOM 554 N N . LEU A 1 73 ? -36.071 -0.585 60.524 1.00 93.62 73 LEU A N 1
ATOM 555 C CA . LEU A 1 73 ? -34.718 -0.578 59.969 1.00 93.62 73 LEU A CA 1
ATOM 556 C C . LEU A 1 73 ? -34.518 -1.693 58.934 1.00 93.62 73 LEU A C 1
ATOM 558 O O . LEU A 1 73 ? -33.943 -1.454 57.875 1.00 93.62 73 LEU A O 1
ATOM 562 N N . LEU A 1 74 ? -35.002 -2.906 59.212 1.00 92.81 74 LEU A N 1
ATOM 563 C CA . LEU A 1 74 ? -34.922 -4.015 58.261 1.00 92.81 74 LEU A CA 1
ATOM 564 C C . LEU A 1 74 ? -35.714 -3.736 56.978 1.00 92.81 74 LEU A C 1
ATOM 566 O O . LEU A 1 74 ? -35.228 -4.039 55.888 1.00 92.81 74 LEU A O 1
ATOM 570 N N . ALA A 1 75 ? -36.894 -3.124 57.092 1.00 92.00 75 ALA A N 1
ATOM 571 C CA . ALA A 1 75 ? -37.685 -2.718 55.936 1.00 92.00 75 ALA A CA 1
ATOM 572 C C . ALA A 1 75 ? -36.977 -1.630 55.108 1.00 92.00 75 ALA A C 1
ATOM 574 O O . ALA A 1 75 ? -36.975 -1.697 53.879 1.00 92.00 75 ALA A O 1
ATOM 575 N N . ASP A 1 76 ? -36.342 -0.653 55.760 1.00 95.44 76 ASP A N 1
ATOM 576 C CA . ASP A 1 76 ? -35.549 0.387 55.094 1.00 95.44 76 ASP A CA 1
ATOM 577 C C . ASP A 1 76 ? -34.322 -0.179 54.381 1.00 95.44 76 ASP A C 1
ATOM 579 O O . ASP A 1 76 ? -34.045 0.182 53.235 1.00 95.44 76 ASP A O 1
ATOM 583 N N . VAL A 1 77 ? -33.591 -1.080 55.037 1.00 95.94 77 VAL A N 1
ATOM 584 C CA . VAL A 1 77 ? -32.437 -1.759 54.442 1.00 95.94 77 VAL A CA 1
ATOM 585 C C . VAL A 1 77 ? -32.874 -2.585 53.235 1.00 95.94 77 VAL A C 1
ATOM 587 O O . VAL A 1 77 ? -32.231 -2.508 52.188 1.00 95.94 77 VAL A O 1
ATOM 590 N N . TYR A 1 78 ? -33.985 -3.315 53.343 1.00 93.81 78 TYR A N 1
ATOM 591 C CA . TYR A 1 78 ? -34.542 -4.078 52.231 1.00 93.81 78 TYR A CA 1
ATOM 592 C C . TYR A 1 78 ? -34.923 -3.182 51.043 1.00 93.81 78 TYR A C 1
ATOM 594 O O . TYR A 1 78 ? -34.509 -3.463 49.916 1.00 93.81 78 TYR A O 1
ATOM 602 N N . ARG A 1 79 ? -35.643 -2.074 51.285 1.00 95.19 79 ARG A N 1
ATOM 603 C CA . ARG A 1 79 ? -35.999 -1.093 50.242 1.00 95.19 79 ARG A CA 1
ATOM 604 C C . ARG A 1 79 ? -34.761 -0.560 49.525 1.00 95.19 79 ARG A C 1
ATOM 606 O O . ARG A 1 79 ? -34.673 -0.674 48.307 1.00 95.19 79 ARG A O 1
ATOM 613 N N . LYS A 1 80 ? -33.763 -0.086 50.280 1.00 96.69 80 LYS A N 1
ATOM 614 C CA . LYS A 1 80 ? -32.502 0.411 49.705 1.00 96.69 80 LYS A CA 1
ATOM 615 C C . LYS A 1 80 ? -31.769 -0.657 48.895 1.00 96.69 80 LYS A C 1
ATOM 617 O O . LYS A 1 80 ? -31.185 -0.345 47.865 1.00 96.69 80 LYS A O 1
ATOM 622 N N . ASN A 1 81 ? -31.793 -1.913 49.337 1.00 96.12 81 ASN A N 1
ATOM 623 C CA . ASN A 1 81 ? -31.174 -3.018 48.606 1.00 96.12 81 ASN A CA 1
ATOM 624 C C . ASN A 1 81 ? -31.887 -3.281 47.265 1.00 96.12 81 ASN A C 1
ATOM 626 O O . ASN A 1 81 ? -31.228 -3.492 46.250 1.00 96.12 81 ASN A O 1
ATOM 630 N N . CYS A 1 82 ? -33.220 -3.176 47.232 1.00 94.50 82 CYS A N 1
ATOM 631 C CA . CYS A 1 82 ? -34.000 -3.264 45.994 1.00 94.50 82 CYS A CA 1
ATOM 632 C C . CYS A 1 82 ? -33.720 -2.097 45.035 1.00 94.50 82 CYS A C 1
ATOM 634 O O . CYS A 1 82 ? -33.569 -2.322 43.832 1.00 94.50 82 CYS A O 1
ATOM 636 N N . ASP A 1 83 ? -33.602 -0.874 45.558 1.00 97.06 83 ASP A N 1
ATOM 637 C CA . ASP A 1 83 ? -33.254 0.307 44.760 1.00 97.06 83 ASP A CA 1
ATOM 638 C C . ASP A 1 83 ? -31.856 0.155 44.140 1.00 97.06 83 ASP A C 1
ATOM 640 O O . ASP A 1 83 ? -31.673 0.370 42.941 1.00 97.06 83 ASP A O 1
ATOM 644 N N . ILE A 1 84 ? -30.877 -0.297 44.935 1.00 96.31 84 ILE A N 1
ATOM 645 C CA . ILE A 1 84 ? -29.513 -0.584 44.471 1.00 96.31 84 ILE A CA 1
ATOM 646 C C . ILE A 1 84 ? -29.527 -1.669 43.393 1.00 96.31 84 ILE A C 1
ATOM 648 O O . ILE A 1 84 ? -28.891 -1.500 42.356 1.00 96.31 84 ILE A O 1
ATOM 652 N N . HIS A 1 85 ? -30.257 -2.765 43.608 1.00 94.25 85 HIS A N 1
ATOM 653 C CA . HIS A 1 85 ? -30.364 -3.837 42.621 1.00 94.25 85 HIS A CA 1
ATOM 654 C C . HIS A 1 85 ? -30.937 -3.336 41.294 1.00 94.25 85 HIS A C 1
ATOM 656 O O . HIS A 1 85 ? -30.371 -3.627 40.244 1.00 94.25 85 HIS A O 1
ATOM 662 N N . SER A 1 86 ? -32.013 -2.547 41.344 1.00 94.12 86 SER A N 1
ATOM 663 C CA . SER A 1 86 ? -32.651 -1.972 40.154 1.00 94.12 86 SER A CA 1
ATOM 664 C C . SER A 1 86 ? -31.692 -1.041 39.412 1.00 94.12 86 SER A C 1
ATOM 666 O O . SER A 1 86 ? -31.511 -1.165 38.204 1.00 94.12 86 SER A O 1
ATOM 668 N N . TYR A 1 87 ? -30.985 -0.178 40.146 1.00 96.19 87 TYR A N 1
ATOM 669 C CA . TYR A 1 87 ? -29.985 0.713 39.566 1.00 96.19 87 TYR A CA 1
ATOM 670 C C . TYR A 1 87 ? -28.820 -0.053 38.921 1.00 96.19 87 TYR A C 1
ATOM 672 O O . TYR A 1 87 ? -28.385 0.281 37.818 1.00 96.19 87 TYR A O 1
ATOM 680 N N . ILE A 1 88 ? -28.305 -1.097 39.579 1.00 94.12 88 ILE A N 1
ATOM 681 C CA . ILE A 1 88 ? -27.260 -1.961 39.013 1.00 94.12 88 ILE A CA 1
ATOM 682 C C . ILE A 1 88 ? -27.781 -2.652 37.755 1.00 94.12 88 ILE A C 1
ATOM 684 O O . ILE A 1 88 ? -27.090 -2.661 36.739 1.00 94.12 88 ILE A O 1
ATOM 688 N N . TYR A 1 89 ? -28.993 -3.199 37.809 1.00 91.56 89 TYR A N 1
ATOM 689 C CA . TYR A 1 89 ? -29.608 -3.906 36.695 1.00 91.56 89 TYR A CA 1
ATOM 690 C C . TYR A 1 89 ? -29.744 -3.025 35.454 1.00 91.56 89 TYR A C 1
ATOM 692 O O . TYR A 1 89 ? -29.333 -3.435 34.366 1.00 91.56 89 TYR A O 1
ATOM 700 N N . ASP A 1 90 ? -30.234 -1.798 35.615 1.00 92.25 90 ASP A N 1
ATOM 701 C CA . ASP A 1 90 ? -30.389 -0.853 34.511 1.00 92.25 90 ASP A CA 1
ATOM 702 C C . ASP A 1 90 ? -29.046 -0.474 33.878 1.00 92.25 90 ASP A C 1
ATOM 704 O O . ASP A 1 90 ? -28.941 -0.367 32.656 1.00 92.25 90 ASP A O 1
ATOM 708 N N . ASN A 1 91 ? -28.004 -0.270 34.689 1.00 92.50 91 ASN A N 1
ATOM 709 C CA . ASN A 1 91 ? -26.677 0.077 34.177 1.00 92.50 91 ASN A CA 1
ATOM 710 C C . ASN A 1 91 ? -25.995 -1.110 33.496 1.00 92.50 91 ASN A C 1
ATOM 712 O O . ASN A 1 91 ? -25.466 -0.960 32.398 1.00 92.50 91 ASN A O 1
ATOM 716 N N . VAL A 1 92 ? -26.057 -2.296 34.099 1.00 91.50 92 VAL A N 1
ATOM 717 C CA . VAL A 1 92 ? -25.521 -3.525 33.503 1.00 91.50 92 VAL A CA 1
ATOM 718 C C . VAL A 1 92 ? -26.200 -3.827 32.169 1.00 91.50 92 VAL A C 1
ATOM 720 O O . VAL A 1 92 ? -25.515 -4.111 31.190 1.00 91.50 92 VAL A O 1
ATOM 723 N N . SER A 1 93 ? -27.526 -3.686 32.098 1.00 85.56 93 SER A N 1
ATOM 724 C CA . SER A 1 93 ? -28.292 -3.933 30.870 1.00 85.56 93 SER A CA 1
ATOM 725 C C . SER A 1 93 ? -27.903 -2.994 29.723 1.00 85.56 93 SER A C 1
ATOM 727 O O . SER A 1 93 ? -27.991 -3.379 28.560 1.00 85.56 93 SER A O 1
ATOM 729 N N . LYS A 1 94 ? -27.456 -1.769 30.031 1.00 89.12 94 LYS A N 1
ATOM 730 C CA . LYS A 1 94 ? -26.941 -0.821 29.029 1.00 89.12 94 LYS A CA 1
ATOM 731 C C . LYS A 1 94 ? -25.543 -1.187 28.536 1.00 89.12 94 LYS A C 1
ATOM 733 O O . LYS A 1 94 ? -25.241 -0.931 27.378 1.00 89.12 94 LYS A O 1
ATOM 738 N N . ILE A 1 95 ? -24.702 -1.742 29.411 1.00 84.38 95 ILE A N 1
ATOM 739 C CA . ILE A 1 95 ? -23.310 -2.084 29.096 1.00 84.38 95 ILE A CA 1
ATOM 740 C C . ILE A 1 95 ? -23.250 -3.346 28.242 1.00 84.38 95 ILE A C 1
ATOM 742 O O . ILE A 1 95 ? -22.533 -3.369 27.251 1.00 84.38 95 ILE A O 1
ATOM 746 N N . SER A 1 96 ? -23.990 -4.392 28.612 1.00 67.88 96 SER A N 1
ATOM 747 C CA . SER A 1 96 ? -23.778 -5.699 27.994 1.00 67.88 96 SER A CA 1
ATOM 748 C C . SER A 1 96 ? -24.408 -5.842 26.611 1.00 67.88 96 SER A C 1
ATOM 750 O O . SER A 1 96 ? -24.008 -6.745 25.887 1.00 67.88 96 SER A O 1
ATOM 752 N N . GLY A 1 97 ? -25.397 -5.018 26.225 1.00 64.12 97 GLY A N 1
ATOM 753 C CA . GLY A 1 97 ? -26.125 -5.096 24.937 1.00 64.12 97 GLY A CA 1
ATOM 754 C C . GLY A 1 97 ? -26.918 -6.401 24.708 1.00 64.12 97 GLY A C 1
ATOM 755 O O . GLY A 1 97 ? -27.928 -6.425 24.005 1.00 64.12 97 GLY A O 1
ATOM 756 N N . HIS A 1 98 ? -26.505 -7.478 25.368 1.00 56.78 98 HIS A N 1
ATOM 757 C CA . HIS A 1 98 ? -27.123 -8.774 25.498 1.00 56.78 98 HIS A CA 1
ATOM 758 C C . HIS A 1 98 ? -27.537 -8.986 26.949 1.00 56.78 98 HIS A C 1
ATOM 760 O O . HIS A 1 98 ? -26.727 -8.806 27.862 1.00 56.78 98 HIS A O 1
ATOM 766 N N . PRO A 1 99 ? -28.794 -9.373 27.201 1.00 52.06 99 PRO A N 1
ATOM 767 C CA . PRO A 1 99 ? -29.253 -9.573 28.556 1.00 52.06 99 PRO A CA 1
ATOM 768 C C . PRO A 1 99 ? -28.532 -10.801 29.114 1.00 52.06 99 PRO A C 1
ATOM 770 O O . PRO A 1 99 ? -28.660 -11.909 28.591 1.00 52.06 99 PRO A O 1
ATOM 773 N N . CYS A 1 100 ? -27.757 -10.589 30.176 1.00 52.47 100 CYS A N 1
ATOM 774 C CA . CYS A 1 100 ? -27.113 -11.624 30.978 1.00 52.47 100 CYS A CA 1
ATOM 775 C C . CYS A 1 100 ? -28.186 -12.475 31.700 1.00 52.47 100 CYS A C 1
ATOM 777 O O . CYS A 1 100 ? -28.344 -12.444 32.919 1.00 52.47 100 CYS A O 1
ATOM 779 N N . LEU A 1 101 ? -28.990 -13.209 30.928 1.00 51.34 101 LEU A N 1
ATOM 780 C CA . LEU A 1 101 ? -30.149 -13.982 31.381 1.00 51.34 101 LEU A CA 1
ATOM 781 C C . LEU A 1 101 ? -29.752 -15.289 32.070 1.00 51.34 101 LEU A C 1
ATOM 783 O O . LEU A 1 101 ? -30.533 -15.840 32.842 1.00 51.34 101 LEU A O 1
ATOM 787 N N . VAL A 1 102 ? -28.534 -15.778 31.828 1.00 49.78 102 VAL A N 1
ATOM 788 C CA . VAL A 1 102 ? -28.147 -17.157 32.159 1.00 49.78 102 VAL A CA 1
ATOM 789 C C . VAL A 1 102 ? -27.992 -17.396 33.669 1.00 49.78 102 VAL A C 1
ATOM 791 O O . VAL A 1 102 ? -28.136 -18.525 34.125 1.00 49.78 102 VAL A O 1
ATOM 794 N N . LEU A 1 103 ? -27.781 -16.356 34.483 1.00 46.41 103 LEU A N 1
ATOM 795 C CA . LEU A 1 103 ? -27.488 -16.524 35.916 1.00 46.41 103 LEU A CA 1
ATOM 796 C C . LEU A 1 103 ? -28.592 -16.077 36.884 1.00 46.41 103 LEU A C 1
ATOM 798 O O . LEU A 1 103 ? -28.495 -16.363 38.080 1.00 46.41 103 LEU A O 1
ATOM 802 N N . VAL A 1 104 ? -29.650 -15.422 36.396 1.00 50.00 104 VAL A N 1
ATOM 803 C CA . VAL A 1 104 ? -30.753 -14.924 37.246 1.00 50.00 104 VAL A CA 1
ATOM 804 C C . VAL A 1 104 ? -31.922 -15.918 37.320 1.00 50.00 104 VAL A C 1
ATOM 806 O O . VAL A 1 104 ? -32.725 -15.869 38.250 1.00 50.00 104 VAL A O 1
ATOM 809 N N . GLN A 1 105 ? -32.005 -16.869 36.387 1.00 43.16 105 GLN A N 1
ATOM 810 C CA . GLN A 1 105 ? -33.161 -17.762 36.246 1.00 43.16 105 GLN A CA 1
ATOM 811 C C . GLN A 1 105 ? -33.162 -18.981 37.193 1.00 43.16 105 GLN A C 1
ATOM 813 O O . GLN A 1 105 ? -34.156 -19.699 37.250 1.00 43.16 105 GLN A O 1
ATOM 818 N N . GLY A 1 106 ? -32.081 -19.214 37.947 1.00 47.06 106 GLY A N 1
ATOM 819 C CA . GLY A 1 106 ? -31.854 -20.493 38.632 1.00 47.06 106 GLY A CA 1
ATOM 820 C C . GLY A 1 106 ? -32.388 -20.646 40.058 1.00 47.06 106 GLY A C 1
ATOM 821 O O . GLY A 1 106 ? -32.629 -21.770 40.479 1.00 47.06 106 GLY A O 1
ATOM 822 N N . GLU A 1 107 ? -32.578 -19.579 40.836 1.00 47.03 107 GLU A N 1
ATOM 823 C CA . GLU A 1 107 ? -32.817 -19.739 42.280 1.00 47.03 107 GLU A CA 1
ATOM 824 C C . GLU A 1 107 ? -33.872 -18.749 42.779 1.00 47.03 107 GLU A C 1
ATOM 826 O O . GLU A 1 107 ? -33.580 -17.711 43.376 1.00 47.03 107 GLU A O 1
ATOM 831 N N . LYS A 1 108 ? -35.152 -19.088 42.577 1.00 52.50 108 LYS A N 1
ATOM 832 C CA . LYS A 1 108 ? -36.194 -18.616 43.498 1.00 52.50 108 LYS A CA 1
ATOM 833 C C . LYS A 1 108 ? -36.001 -19.369 44.808 1.00 52.50 108 LYS A C 1
ATOM 835 O O . LYS A 1 108 ? -36.672 -20.361 45.067 1.00 52.50 108 LYS A O 1
ATOM 840 N N . GLN A 1 109 ? -35.031 -18.935 45.606 1.00 61.41 109 GLN A N 1
ATOM 841 C CA . GLN A 1 109 ? -34.907 -19.429 46.964 1.00 61.41 109 GLN A CA 1
ATOM 842 C C . GLN A 1 109 ? -36.128 -18.914 47.731 1.00 61.41 109 GLN A C 1
ATOM 844 O O . GLN A 1 109 ? -36.256 -17.717 47.988 1.00 61.41 109 GLN A O 1
ATOM 849 N N . GLU A 1 110 ? -37.092 -19.802 47.979 1.00 71.50 110 GLU A N 1
ATOM 850 C CA . GLU A 1 110 ? -38.319 -19.455 48.686 1.00 71.50 110 GLU A CA 1
ATOM 851 C C . GLU A 1 110 ? -37.965 -19.105 50.127 1.00 71.50 110 GLU A C 1
ATOM 853 O O . GLU A 1 110 ? -37.705 -19.980 50.954 1.00 71.50 110 GLU A O 1
ATOM 858 N N . VAL A 1 111 ? -37.953 -17.805 50.418 1.00 78.88 111 VAL A N 1
ATOM 859 C CA . VAL A 1 111 ? -37.680 -17.234 51.741 1.00 78.88 111 VAL A CA 1
ATOM 860 C C . VAL A 1 111 ? -38.537 -17.905 52.820 1.00 78.88 111 VAL A C 1
ATOM 862 O O . VAL A 1 111 ? -38.028 -18.215 53.892 1.00 78.88 111 VAL A O 1
ATOM 865 N N . GLU A 1 112 ? -39.795 -18.240 52.509 1.00 80.38 112 GLU A N 1
ATOM 866 C CA . GLU A 1 112 ? -40.713 -18.918 53.435 1.00 80.38 112 GLU A CA 1
ATOM 867 C C . GLU A 1 112 ? -40.278 -20.337 53.830 1.00 80.38 112 GLU A C 1
ATOM 869 O O . GLU A 1 112 ? -40.604 -20.790 54.925 1.00 80.38 112 GLU A O 1
ATOM 874 N N . SER A 1 113 ? -39.521 -21.042 52.982 1.00 84.69 113 SER A N 1
ATOM 875 C CA . SER A 1 113 ? -39.025 -22.392 53.294 1.00 84.69 113 SER A CA 1
ATOM 876 C C . SER A 1 113 ? -37.922 -22.386 54.361 1.00 84.69 113 SER A C 1
ATOM 878 O O . SER A 1 113 ? -37.736 -23.376 55.068 1.00 84.69 113 SER A O 1
ATOM 880 N N . LEU A 1 114 ? -37.220 -21.258 54.508 1.00 84.94 114 LEU A N 1
ATOM 881 C CA . LEU A 1 114 ? -36.120 -21.073 55.456 1.00 84.94 114 LEU A CA 1
ATOM 882 C C . LEU A 1 114 ? -36.601 -20.554 56.818 1.00 84.94 114 LEU A C 1
ATOM 884 O O . LEU A 1 114 ? -35.818 -20.495 57.766 1.00 84.94 114 LEU A O 1
ATOM 888 N N . ILE A 1 115 ? -37.880 -20.180 56.930 1.00 86.88 115 ILE A N 1
ATOM 889 C CA . ILE A 1 115 ? -38.457 -19.616 58.148 1.00 86.88 115 ILE A CA 1
ATOM 890 C C . ILE A 1 115 ? -39.065 -20.736 59.012 1.00 86.88 115 ILE A C 1
ATOM 892 O O . ILE A 1 115 ? -39.944 -21.475 58.562 1.00 86.88 115 ILE A O 1
ATOM 896 N N . PRO A 1 116 ? -38.672 -20.853 60.292 1.00 85.69 116 PRO A N 1
ATOM 897 C CA . PRO A 1 116 ? -39.280 -21.793 61.227 1.00 85.69 116 PRO A CA 1
ATOM 898 C C . PRO A 1 116 ? -40.796 -21.582 61.391 1.00 85.69 116 PRO A C 1
ATOM 900 O O . PRO A 1 116 ? -41.264 -20.499 61.748 1.00 85.69 116 PRO A O 1
ATOM 903 N N . LYS A 1 117 ? -41.580 -22.656 61.213 1.00 83.69 117 LYS A N 1
ATOM 904 C CA . LYS A 1 117 ? -43.058 -22.615 61.252 1.00 83.69 117 LYS A CA 1
ATOM 905 C C . LYS A 1 117 ? -43.644 -22.204 62.615 1.00 83.69 117 LYS A C 1
ATOM 907 O O . LYS A 1 117 ? -44.746 -21.666 62.654 1.00 83.69 117 LYS A O 1
ATOM 912 N N . GLY A 1 118 ? -42.910 -22.422 63.710 1.00 79.31 118 GLY A N 1
ATOM 913 C CA . GLY A 1 118 ? -43.338 -22.129 65.088 1.00 79.31 118 GLY A CA 1
ATOM 914 C C . GLY A 1 118 ? -42.993 -20.730 65.618 1.00 79.31 118 GLY A C 1
ATOM 915 O O . GLY A 1 118 ? -43.218 -20.468 66.795 1.00 79.31 118 GLY A O 1
ATOM 916 N N . ALA A 1 119 ? -42.417 -19.844 64.799 1.00 83.50 119 ALA A N 1
ATOM 917 C CA . ALA A 1 119 ? -42.074 -18.484 65.219 1.00 83.50 119 ALA A CA 1
ATOM 918 C C . ALA A 1 119 ? -43.304 -17.553 65.259 1.00 83.50 119 ALA A C 1
ATOM 920 O O . ALA A 1 119 ? -44.277 -17.760 64.535 1.00 83.50 119 ALA A O 1
ATOM 921 N N . ASN A 1 120 ? -43.245 -16.495 66.075 1.00 88.62 120 ASN A N 1
ATOM 922 C CA . ASN A 1 120 ? -44.253 -15.430 66.062 1.00 88.62 120 ASN A CA 1
ATOM 923 C C . ASN A 1 120 ? -44.218 -14.671 64.718 1.00 88.62 120 ASN A C 1
ATOM 925 O O . ASN A 1 120 ? -43.146 -14.516 64.134 1.00 88.62 120 ASN A O 1
ATOM 929 N N . GLU A 1 121 ? -45.355 -14.153 64.247 1.00 88.00 121 GLU A N 1
ATOM 930 C CA . GLU A 1 121 ? -45.479 -13.475 62.944 1.00 88.00 121 GLU A CA 1
ATOM 931 C C . GLU A 1 121 ? -44.542 -12.270 62.800 1.00 88.00 121 GLU A C 1
ATOM 933 O O . GLU A 1 121 ? -43.951 -12.065 61.742 1.00 88.00 121 GLU A O 1
ATOM 938 N N . LEU A 1 122 ? -44.308 -11.525 63.885 1.00 87.00 122 LEU A N 1
ATOM 939 C CA . LEU A 1 122 ? -43.314 -10.448 63.895 1.00 87.00 122 LEU A CA 1
ATOM 940 C C . LEU A 1 122 ? -41.901 -10.975 63.599 1.00 87.00 122 LEU A C 1
ATOM 942 O O . LEU A 1 122 ? -41.169 -10.404 62.795 1.00 87.00 122 LEU A O 1
ATOM 946 N N . THR A 1 123 ? -41.527 -12.089 64.225 1.00 87.94 123 THR A N 1
ATOM 947 C CA . THR A 1 123 ? -40.218 -12.720 64.038 1.00 87.94 123 THR A CA 1
ATOM 948 C C . THR A 1 123 ? -40.100 -13.332 62.644 1.00 87.94 123 THR A C 1
ATOM 950 O O . THR A 1 123 ? -39.051 -13.211 62.019 1.00 87.94 123 THR A O 1
ATOM 953 N N . LYS A 1 124 ? -41.180 -13.924 62.112 1.00 90.50 124 LYS A N 1
ATOM 954 C CA . LYS A 1 124 ? -41.245 -14.367 60.709 1.00 90.50 124 LYS A CA 1
ATOM 955 C C . LYS A 1 124 ? -41.002 -13.205 59.757 1.00 90.50 124 LYS A C 1
ATOM 957 O O . LYS A 1 124 ? -40.166 -13.325 58.871 1.00 90.50 124 LYS A O 1
ATOM 962 N N . GLN A 1 125 ? -41.640 -12.059 59.986 1.00 90.44 125 GLN A N 1
ATOM 963 C CA . GLN A 1 125 ? -41.450 -10.881 59.145 1.00 90.44 125 GLN A CA 1
ATOM 964 C C . GLN A 1 125 ? -40.018 -10.330 59.207 1.00 90.44 125 GLN A C 1
ATOM 966 O O . GLN A 1 125 ? -39.451 -9.969 58.180 1.00 90.44 125 GLN A O 1
ATOM 971 N N . GLN A 1 126 ? -39.403 -10.293 60.390 1.00 89.88 126 GLN A N 1
ATOM 972 C CA . GLN A 1 126 ? -38.001 -9.886 60.535 1.00 89.88 126 GLN A CA 1
ATOM 973 C C . GLN A 1 126 ? -37.052 -10.860 59.815 1.00 89.88 126 GLN A C 1
ATOM 975 O O . GLN A 1 126 ? -36.128 -10.423 59.130 1.00 89.88 126 GLN A O 1
ATOM 980 N N . MET A 1 127 ? -37.310 -12.172 59.908 1.00 91.38 127 MET A N 1
ATOM 981 C CA . MET A 1 127 ? -36.567 -13.185 59.152 1.00 91.38 127 MET A CA 1
ATOM 982 C C . MET A 1 127 ? -36.743 -13.018 57.635 1.00 91.38 127 MET A C 1
ATOM 984 O O . MET A 1 127 ? -35.748 -13.121 56.918 1.00 91.38 127 MET A O 1
ATOM 988 N N . ARG A 1 128 ? -37.951 -12.686 57.144 1.00 90.38 128 ARG A N 1
ATOM 989 C CA . ARG A 1 128 ? -38.184 -12.372 55.720 1.00 90.38 128 ARG A CA 1
ATOM 990 C C . ARG A 1 128 ? -37.304 -11.230 55.251 1.00 90.38 128 ARG A C 1
ATOM 992 O O . ARG A 1 128 ? -36.529 -11.424 54.323 1.00 90.38 128 ARG A O 1
ATOM 999 N N . TYR A 1 129 ? -37.358 -10.081 55.925 1.00 93.25 129 TYR A N 1
ATOM 1000 C CA . TYR A 1 129 ? -36.578 -8.917 55.505 1.00 93.25 129 TYR A CA 1
ATOM 1001 C C . TYR A 1 129 ? -35.073 -9.198 55.476 1.00 93.25 129 TYR A C 1
ATOM 1003 O O . TYR A 1 129 ? -34.396 -8.784 54.537 1.00 93.25 129 TYR A O 1
ATOM 1011 N N . LEU A 1 130 ? -34.539 -9.927 56.462 1.00 92.81 130 LEU A N 1
ATOM 1012 C CA . LEU A 1 130 ? -33.125 -10.319 56.480 1.00 92.81 130 LEU A CA 1
ATOM 1013 C C . LEU A 1 130 ? -32.759 -11.213 55.289 1.00 92.81 130 LEU A C 1
ATOM 1015 O O . LEU A 1 130 ? -31.766 -10.960 54.603 1.00 92.81 130 LEU A O 1
ATOM 1019 N N . LEU A 1 131 ? -33.559 -12.249 55.040 1.00 92.12 131 LEU A N 1
ATOM 1020 C CA . LEU A 1 131 ? -33.318 -13.205 53.962 1.00 92.12 131 LEU A CA 1
ATOM 1021 C C . LEU A 1 131 ? -33.482 -12.557 52.584 1.00 92.12 131 LEU A C 1
ATOM 1023 O O . LEU A 1 131 ? -32.601 -12.701 51.742 1.00 92.12 131 LEU A O 1
ATOM 1027 N N . GLU A 1 132 ? -34.551 -11.795 52.366 1.00 90.56 132 GLU A N 1
ATOM 1028 C CA . GLU A 1 132 ? -34.794 -11.072 51.115 1.00 90.56 132 GLU A CA 1
ATOM 1029 C C . GLU A 1 132 ? -33.683 -10.061 50.824 1.00 90.56 132 GLU A C 1
ATOM 1031 O O . GLU A 1 132 ? -33.159 -10.025 49.713 1.00 90.56 132 GLU A O 1
ATOM 1036 N N . THR A 1 133 ? -33.245 -9.302 51.834 1.00 93.12 133 THR A N 1
ATOM 1037 C CA . THR A 1 133 ? -32.107 -8.378 51.704 1.00 93.12 133 THR A CA 1
ATOM 1038 C C . THR A 1 133 ? -30.838 -9.116 51.273 1.00 93.12 133 THR A C 1
ATOM 1040 O O . THR A 1 133 ? -30.137 -8.666 50.364 1.00 93.12 133 THR A O 1
ATOM 1043 N N . ARG A 1 134 ? -30.536 -10.267 51.891 1.00 92.69 134 ARG A N 1
ATOM 1044 C CA . ARG A 1 134 ? -29.379 -11.092 51.513 1.00 92.69 134 ARG A CA 1
ATOM 1045 C C . ARG A 1 134 ? -29.498 -11.583 50.069 1.00 92.69 134 ARG A C 1
ATOM 1047 O O . ARG A 1 134 ? -28.540 -11.451 49.311 1.00 92.69 134 ARG A O 1
ATOM 1054 N N . PHE A 1 135 ? -30.651 -12.126 49.682 1.00 88.69 135 PHE A N 1
ATOM 1055 C CA . PHE A 1 135 ? -30.853 -12.666 48.337 1.00 88.69 135 PHE A CA 1
ATOM 1056 C C . PHE A 1 135 ? -30.790 -11.588 47.253 1.00 88.69 135 PHE A C 1
ATOM 1058 O O . PHE A 1 135 ? -30.217 -11.827 46.191 1.00 88.69 135 PHE A O 1
ATOM 1065 N N . THR A 1 136 ? -31.319 -10.390 47.502 1.00 90.12 136 THR A N 1
ATOM 1066 C CA . THR A 1 136 ? -31.217 -9.264 46.561 1.00 90.12 136 THR A CA 1
ATOM 1067 C C . THR A 1 136 ? -29.771 -8.781 46.406 1.00 90.12 136 THR A C 1
ATOM 1069 O O . THR A 1 136 ? -29.325 -8.520 45.283 1.00 90.12 136 THR A O 1
ATOM 1072 N N . ALA A 1 137 ? -28.990 -8.759 47.492 1.00 93.19 137 ALA A N 1
ATOM 1073 C CA . ALA A 1 137 ? -27.560 -8.460 47.418 1.00 93.19 137 ALA A CA 1
ATOM 1074 C C . ALA A 1 137 ? -26.796 -9.521 46.609 1.00 93.19 137 ALA A C 1
ATOM 1076 O O . ALA A 1 137 ? -25.978 -9.177 45.756 1.00 93.19 137 ALA A O 1
ATOM 1077 N N . GLU A 1 138 ? -27.096 -10.804 46.823 1.00 92.12 138 GLU A N 1
ATOM 1078 C CA . GLU A 1 138 ? -26.481 -11.908 46.080 1.00 92.12 138 GLU A CA 1
ATOM 1079 C C . GLU A 1 138 ? -26.791 -11.831 44.578 1.00 92.12 138 GLU A C 1
ATOM 1081 O O . GLU A 1 138 ? -25.883 -11.949 43.753 1.00 92.12 138 GLU A O 1
ATOM 1086 N N . LYS A 1 139 ? -28.047 -11.550 44.205 1.00 89.94 139 LYS A N 1
ATOM 1087 C CA . LYS A 1 139 ? -28.445 -11.336 42.803 1.00 89.94 139 LYS A CA 1
ATOM 1088 C C . LYS A 1 139 ? -27.705 -10.160 42.171 1.00 89.94 139 LYS A C 1
ATOM 1090 O O . LYS A 1 139 ? -27.207 -10.285 41.054 1.00 89.94 139 LYS A O 1
ATOM 1095 N N . SER A 1 140 ? -27.604 -9.040 42.889 1.00 92.12 140 SER A N 1
ATOM 1096 C CA . SER A 1 140 ? -26.860 -7.854 42.439 1.00 92.12 140 SER A CA 1
ATOM 1097 C C . SER A 1 140 ? -25.385 -8.169 42.201 1.00 92.12 140 SER A C 1
ATOM 1099 O O . SER A 1 140 ? -24.825 -7.797 41.173 1.00 92.12 140 SER A O 1
ATOM 1101 N N . MET A 1 141 ? -24.762 -8.904 43.124 1.00 94.62 141 MET A N 1
ATOM 1102 C CA . MET A 1 141 ? -23.364 -9.309 43.010 1.00 94.62 141 MET A CA 1
ATOM 1103 C C . MET A 1 141 ? -23.145 -10.266 41.838 1.00 94.62 141 MET A C 1
ATOM 1105 O O . MET A 1 141 ? -22.213 -10.075 41.063 1.00 94.62 141 MET A O 1
ATOM 1109 N N . ARG A 1 142 ? -24.021 -11.262 41.666 1.00 90.75 142 ARG A N 1
ATOM 1110 C CA . ARG A 1 142 ? -23.944 -12.212 40.549 1.00 90.75 142 ARG A CA 1
ATOM 1111 C C . ARG A 1 142 ? -24.034 -11.495 39.201 1.00 90.75 142 ARG A C 1
ATOM 1113 O O . ARG A 1 142 ? -23.254 -11.794 38.300 1.00 90.75 142 ARG A O 1
ATOM 1120 N N . LEU A 1 143 ? -24.933 -10.516 39.088 1.00 89.50 143 LEU A N 1
ATOM 1121 C CA . LEU A 1 143 ? -25.074 -9.694 37.889 1.00 89.50 143 LEU A CA 1
ATOM 1122 C C . LEU A 1 143 ? -23.799 -8.885 37.595 1.00 89.50 143 LEU A C 1
ATOM 1124 O O . LEU A 1 143 ? -23.297 -8.924 36.472 1.00 89.50 143 LEU A O 1
ATOM 1128 N N . LEU A 1 144 ? -23.236 -8.212 38.605 1.00 93.25 144 LEU A N 1
ATOM 1129 C CA . LEU A 1 144 ? -21.982 -7.463 38.467 1.00 93.25 144 LEU A CA 1
ATOM 1130 C C . LEU A 1 144 ? -20.823 -8.361 38.031 1.00 93.25 144 LEU A C 1
ATOM 1132 O O . LEU A 1 144 ? -20.139 -8.048 37.060 1.00 93.25 144 LEU A O 1
ATOM 1136 N N . LEU A 1 145 ? -20.616 -9.489 38.714 1.00 93.19 145 LEU A N 1
ATOM 1137 C CA . LEU A 1 145 ? -19.511 -10.403 38.416 1.00 93.19 145 LEU A CA 1
ATOM 1138 C C . LEU A 1 145 ? -19.615 -10.985 37.006 1.00 93.19 145 LEU A C 1
ATOM 1140 O O . LEU A 1 145 ? -18.612 -11.046 36.300 1.00 93.19 145 LEU A O 1
ATOM 1144 N N . SER A 1 146 ? -20.821 -11.355 36.569 1.00 88.94 146 SER A N 1
ATOM 1145 C CA . SER A 1 146 ? -21.026 -11.844 35.205 1.00 88.94 146 SER A CA 1
ATOM 1146 C C . SER A 1 146 ? -20.731 -10.766 34.161 1.00 88.94 146 SER A C 1
ATOM 1148 O O . SER A 1 146 ? -20.120 -11.054 33.135 1.00 88.94 146 SER A O 1
ATOM 1150 N N . THR A 1 147 ? -21.114 -9.519 34.437 1.00 92.62 147 THR A N 1
ATOM 1151 C CA . THR A 1 147 ? -20.854 -8.384 33.538 1.00 92.62 147 THR A CA 1
ATOM 1152 C C . THR A 1 147 ? -19.364 -8.087 33.441 1.00 92.62 147 THR A C 1
ATOM 1154 O O . THR A 1 147 ? -18.838 -7.929 32.344 1.00 92.62 147 THR A O 1
ATOM 1157 N N . PHE A 1 148 ? -18.656 -8.074 34.575 1.00 94.62 148 PHE A N 1
ATOM 1158 C CA . PHE A 1 148 ? -17.205 -7.898 34.584 1.00 94.62 148 PHE A CA 1
ATOM 1159 C C . PHE A 1 148 ? -16.472 -9.051 33.891 1.00 94.62 148 PHE A C 1
ATOM 1161 O O . PHE A 1 148 ? -15.465 -8.801 33.234 1.00 94.62 148 PHE A O 1
ATOM 1168 N N . SER A 1 149 ? -16.971 -10.291 33.989 1.00 92.69 149 SER A N 1
ATOM 1169 C CA . SER A 1 149 ? -16.399 -11.421 33.243 1.00 92.69 149 SER A CA 1
ATOM 1170 C C . SER A 1 149 ? -16.558 -11.238 31.733 1.00 92.69 149 SER A C 1
ATOM 1172 O O . SER A 1 149 ? -15.560 -11.340 31.026 1.00 92.69 149 SER A O 1
ATOM 1174 N N . SER A 1 150 ? -17.763 -10.891 31.259 1.00 89.94 150 SER A N 1
ATOM 1175 C CA . SER A 1 150 ? -18.030 -10.634 29.832 1.00 89.94 150 SER A CA 1
ATOM 1176 C C . SER A 1 150 ? -17.151 -9.510 29.293 1.00 89.94 150 SER A C 1
ATOM 1178 O O . SER A 1 150 ? -16.446 -9.689 28.308 1.00 89.94 150 SER A O 1
ATOM 1180 N N . LEU A 1 151 ? -17.105 -8.373 29.995 1.00 94.00 151 LEU A N 1
ATOM 1181 C CA . LEU A 1 151 ? -16.298 -7.232 29.569 1.00 94.00 151 LEU A CA 1
ATOM 1182 C C . LEU A 1 151 ? -14.803 -7.573 29.526 1.00 94.00 151 LEU A C 1
ATOM 1184 O O . LEU A 1 151 ? -14.090 -7.139 28.626 1.00 94.00 151 LEU A O 1
ATOM 1188 N N . ARG A 1 152 ? -14.312 -8.365 30.488 1.00 95.31 152 ARG A N 1
ATOM 1189 C CA . ARG A 1 152 ? -12.925 -8.842 30.477 1.00 95.31 152 ARG A CA 1
ATOM 1190 C C . ARG A 1 152 ? -12.651 -9.712 29.251 1.00 95.31 152 ARG A C 1
ATOM 1192 O O . ARG A 1 152 ? -11.593 -9.571 28.652 1.00 95.31 152 ARG A O 1
ATOM 1199 N N . GLU A 1 153 ? -13.571 -10.601 28.892 1.00 95.25 153 GLU A N 1
ATOM 1200 C CA . GLU A 1 153 ? -13.451 -11.445 27.698 1.00 95.25 153 GLU A CA 1
ATOM 1201 C C . GLU A 1 153 ? -13.470 -10.607 26.412 1.00 95.25 153 GLU A C 1
ATOM 1203 O O . GLU A 1 153 ? -12.606 -10.793 25.560 1.00 95.25 153 GLU A O 1
ATOM 1208 N N . GLU A 1 154 ? -14.361 -9.620 26.305 1.00 95.12 154 GLU A N 1
ATOM 1209 C CA . GLU A 1 154 ? -14.414 -8.687 25.171 1.00 95.12 154 GLU A CA 1
ATOM 1210 C C . GLU A 1 154 ? -13.130 -7.856 25.041 1.00 95.12 154 GLU A C 1
ATOM 1212 O O . GLU A 1 154 ? -12.594 -7.709 23.944 1.00 95.12 154 GLU A O 1
ATOM 1217 N N . LEU A 1 155 ? -12.583 -7.354 26.154 1.00 97.38 155 LEU A N 1
ATOM 1218 C CA . LEU A 1 155 ? -11.301 -6.640 26.168 1.00 97.38 155 LEU A CA 1
ATOM 1219 C C . LEU A 1 155 ? -10.135 -7.538 25.733 1.00 97.38 155 LEU A C 1
ATOM 1221 O O . LEU A 1 155 ? -9.258 -7.081 25.002 1.00 97.38 155 LEU A O 1
ATOM 1225 N N . MET A 1 156 ? -10.129 -8.805 26.156 1.00 96.88 156 MET A N 1
ATOM 1226 C CA . MET A 1 156 ? -9.136 -9.793 25.719 1.00 96.88 156 MET A CA 1
ATOM 1227 C C . MET A 1 156 ? -9.272 -10.122 24.229 1.00 96.88 156 MET A C 1
ATOM 1229 O O . MET A 1 156 ? -8.266 -10.277 23.543 1.00 96.88 156 MET A O 1
ATOM 1233 N N . GLN A 1 157 ? -10.498 -10.206 23.710 1.00 97.56 157 GLN A N 1
ATOM 1234 C CA . GLN A 1 157 ? -10.728 -10.431 22.286 1.00 97.56 157 GLN A CA 1
ATOM 1235 C C . GLN A 1 157 ? -10.274 -9.226 21.453 1.00 97.56 157 GLN A C 1
ATOM 1237 O O . GLN A 1 157 ? -9.562 -9.397 20.467 1.00 97.56 157 GLN A O 1
ATOM 1242 N N . MET A 1 158 ? -10.616 -8.004 21.873 1.00 98.44 158 MET A N 1
ATOM 1243 C CA . MET A 1 158 ? -10.188 -6.785 21.181 1.00 98.44 158 MET A CA 1
ATOM 1244 C C . MET A 1 158 ? -8.667 -6.601 21.195 1.00 98.44 158 MET A C 1
ATOM 1246 O O . MET A 1 158 ? -8.108 -6.130 20.207 1.00 98.44 158 MET A O 1
ATOM 1250 N N . SER A 1 159 ? -7.983 -6.959 22.286 1.00 98.19 159 SER A N 1
ATOM 1251 C CA . SER A 1 159 ? -6.518 -6.878 22.339 1.00 98.19 159 SER A CA 1
ATOM 1252 C C . SER A 1 159 ? -5.850 -7.893 21.407 1.00 98.19 159 SER A C 1
ATOM 1254 O O . SER A 1 159 ? -4.868 -7.560 20.744 1.00 98.19 159 SER A O 1
ATOM 1256 N N . GLU A 1 160 ? -6.411 -9.097 21.278 1.00 98.62 160 GLU A N 1
ATOM 1257 C CA . GLU A 1 160 ? -5.949 -10.088 20.304 1.00 98.62 160 GLU A CA 1
ATOM 1258 C C . GLU A 1 160 ? -6.202 -9.636 18.858 1.00 98.62 160 GLU A C 1
ATOM 1260 O O . GLU A 1 160 ? -5.309 -9.747 18.016 1.00 98.62 160 GLU A O 1
ATOM 1265 N N . ASP A 1 161 ? -7.379 -9.072 18.571 1.00 98.56 161 ASP A N 1
ATOM 1266 C CA . ASP A 1 161 ? -7.701 -8.528 17.248 1.00 98.56 161 ASP A CA 1
ATOM 1267 C C . ASP A 1 161 ? -6.765 -7.369 16.874 1.00 98.56 161 ASP A C 1
ATOM 1269 O O . ASP A 1 161 ? -6.293 -7.301 15.739 1.00 98.56 161 ASP A O 1
ATOM 1273 N N . MET A 1 162 ? -6.431 -6.497 17.831 1.00 98.69 162 MET A N 1
ATOM 1274 C CA . MET A 1 162 ? -5.459 -5.417 17.637 1.00 98.69 162 MET A CA 1
ATOM 1275 C C . MET A 1 162 ? -4.077 -5.969 17.279 1.00 98.69 162 MET A C 1
ATOM 1277 O O . MET A 1 162 ? -3.505 -5.569 16.266 1.00 98.69 162 MET A O 1
ATOM 1281 N N . ARG A 1 163 ? -3.588 -6.960 18.032 1.00 98.44 163 ARG A N 1
ATOM 1282 C CA . ARG A 1 163 ? -2.312 -7.634 17.756 1.00 98.44 163 ARG A CA 1
ATOM 1283 C C . ARG A 1 163 ? -2.299 -8.307 16.380 1.00 98.44 163 ARG A C 1
ATOM 1285 O O . ARG A 1 163 ? -1.298 -8.253 15.664 1.00 98.44 163 ARG A O 1
ATOM 1292 N N . ARG A 1 164 ? -3.409 -8.936 15.977 1.00 98.69 164 ARG A N 1
ATOM 1293 C CA . ARG A 1 164 ? -3.538 -9.539 14.643 1.00 98.69 164 ARG A CA 1
ATOM 1294 C C . ARG A 1 164 ? -3.475 -8.474 13.550 1.00 98.69 164 ARG A C 1
ATOM 1296 O O . ARG A 1 164 ? -2.704 -8.633 12.606 1.00 98.69 164 ARG A O 1
ATOM 1303 N N . LEU A 1 165 ? -4.227 -7.384 13.699 1.00 98.69 165 LEU A N 1
ATOM 1304 C CA . LEU A 1 165 ? -4.229 -6.266 12.753 1.00 98.69 165 LEU A CA 1
ATOM 1305 C C . LEU A 1 165 ? -2.851 -5.606 12.629 1.00 98.69 165 LEU A C 1
ATOM 1307 O O . LEU A 1 165 ? -2.447 -5.260 11.522 1.00 98.69 165 LEU A O 1
ATOM 1311 N N . GLU A 1 166 ? -2.107 -5.471 13.726 1.00 98.62 166 GLU A N 1
ATOM 1312 C CA . GLU A 1 166 ? -0.720 -4.996 13.703 1.00 98.62 166 GLU A CA 1
ATOM 1313 C C . GLU A 1 166 ? 0.174 -5.918 12.865 1.00 98.62 166 GLU A C 1
ATOM 1315 O O . GLU A 1 166 ? 0.899 -5.440 11.993 1.00 98.62 166 GLU A O 1
ATOM 1320 N N . SER A 1 167 ? 0.061 -7.239 13.036 1.00 98.56 167 SER A N 1
ATOM 1321 C CA . SER A 1 167 ? 0.840 -8.196 12.237 1.00 98.56 167 SER A CA 1
ATOM 1322 C C . SER A 1 167 ? 0.474 -8.182 10.744 1.00 98.56 167 SER A C 1
ATOM 1324 O O . SER A 1 167 ? 1.354 -8.246 9.880 1.00 98.56 167 SER A O 1
ATOM 1326 N N . GLU A 1 168 ? -0.818 -8.052 10.419 1.00 98.69 168 GLU A N 1
ATOM 1327 C CA . GLU A 1 168 ? -1.297 -7.914 9.041 1.00 98.69 168 GLU A CA 1
ATOM 1328 C C . GLU A 1 168 ? -0.780 -6.602 8.430 1.00 98.69 168 GLU A C 1
ATOM 1330 O O . GLU A 1 168 ? -0.251 -6.607 7.316 1.00 98.69 168 GLU A O 1
ATOM 1335 N N . LYS A 1 169 ? -0.827 -5.495 9.178 1.00 98.69 169 LYS A N 1
ATOM 1336 C CA . LYS A 1 169 ? -0.263 -4.203 8.771 1.00 98.69 169 LYS A CA 1
ATOM 1337 C C . LYS A 1 169 ? 1.232 -4.311 8.463 1.00 98.69 169 LYS A C 1
ATOM 1339 O O . LYS A 1 169 ? 1.641 -3.906 7.380 1.00 98.69 169 LYS A O 1
ATOM 1344 N N . GLU A 1 170 ? 2.035 -4.886 9.357 1.00 98.69 170 GLU A N 1
ATOM 1345 C CA . GLU A 1 170 ? 3.478 -5.068 9.133 1.00 98.69 170 GLU A CA 1
ATOM 1346 C C . GLU A 1 170 ? 3.767 -5.921 7.889 1.00 98.69 170 GLU A C 1
ATOM 1348 O O . GLU A 1 170 ? 4.741 -5.688 7.170 1.00 98.69 170 GLU A O 1
ATOM 1353 N N . SER A 1 171 ? 2.930 -6.927 7.615 1.00 98.56 171 SER A N 1
ATOM 1354 C CA . SER A 1 171 ? 3.050 -7.730 6.395 1.00 98.56 171 SER A CA 1
ATOM 1355 C C . SER A 1 171 ? 2.764 -6.915 5.132 1.00 98.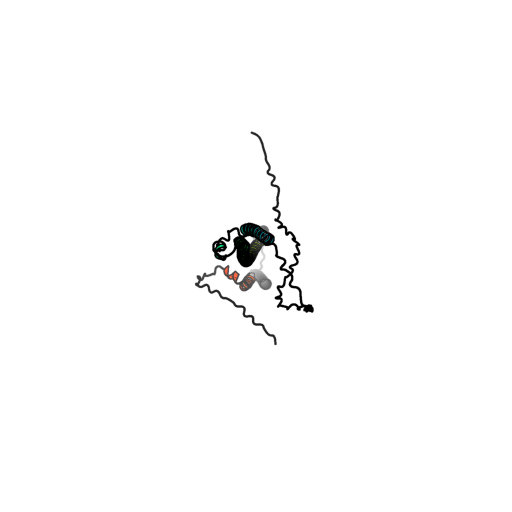56 171 SER A C 1
ATOM 1357 O O . SER A 1 171 ? 3.560 -6.951 4.193 1.00 98.56 171 SER A O 1
ATOM 1359 N N . LEU A 1 172 ? 1.704 -6.101 5.146 1.00 98.69 172 LEU A N 1
ATOM 1360 C CA . LEU A 1 172 ? 1.337 -5.231 4.031 1.00 98.69 172 LEU A CA 1
ATOM 1361 C C . LEU A 1 172 ? 2.364 -4.118 3.803 1.00 98.69 172 LEU A C 1
ATOM 1363 O O . LEU A 1 172 ? 2.643 -3.772 2.658 1.00 98.69 172 LEU A O 1
ATOM 1367 N N . GLU A 1 173 ? 2.960 -3.572 4.862 1.00 98.69 173 GLU A N 1
ATOM 1368 C CA . GLU A 1 173 ? 4.030 -2.575 4.758 1.00 98.69 173 GLU A CA 1
ATOM 1369 C C . GLU A 1 173 ? 5.284 -3.158 4.094 1.00 98.69 173 GLU A C 1
ATOM 1371 O O . GLU A 1 173 ? 5.876 -2.512 3.225 1.00 98.69 173 GLU A O 1
ATOM 1376 N N . ARG A 1 174 ? 5.658 -4.402 4.430 1.00 98.69 174 ARG A N 1
ATOM 1377 C CA . ARG A 1 174 ? 6.758 -5.114 3.756 1.00 98.69 174 ARG A CA 1
ATOM 1378 C C . ARG A 1 174 ? 6.466 -5.346 2.275 1.00 98.69 174 ARG A C 1
ATOM 1380 O O . ARG A 1 174 ? 7.335 -5.091 1.439 1.00 98.69 174 ARG A O 1
ATOM 1387 N N . ASP A 1 175 ? 5.252 -5.776 1.941 1.00 98.75 175 ASP A N 1
ATOM 1388 C CA . ASP A 1 175 ? 4.843 -5.993 0.551 1.00 98.75 175 ASP A CA 1
ATOM 1389 C C . ASP A 1 175 ? 4.813 -4.682 -0.245 1.00 98.75 175 ASP A C 1
ATOM 1391 O O . ASP A 1 175 ? 5.287 -4.628 -1.384 1.00 98.75 175 ASP A O 1
ATOM 1395 N N . LEU A 1 176 ? 4.313 -3.600 0.358 1.00 98.62 176 LEU A N 1
ATOM 1396 C CA . LEU A 1 176 ? 4.308 -2.273 -0.248 1.00 98.62 176 LEU A CA 1
ATOM 1397 C C . LEU A 1 176 ? 5.734 -1.774 -0.502 1.00 98.62 176 LEU A C 1
ATOM 1399 O O . LEU A 1 176 ? 6.011 -1.278 -1.593 1.00 98.62 176 LEU A O 1
ATOM 1403 N N . ALA A 1 177 ? 6.644 -1.941 0.461 1.00 98.56 177 ALA A N 1
ATOM 1404 C CA . ALA A 1 177 ? 8.048 -1.570 0.306 1.00 98.56 177 ALA A CA 1
ATOM 1405 C C . ALA A 1 177 ? 8.720 -2.353 -0.834 1.00 98.56 177 ALA A C 1
ATOM 1407 O O . ALA A 1 177 ? 9.402 -1.763 -1.672 1.00 98.56 177 ALA A O 1
ATOM 1408 N N . PHE A 1 178 ? 8.464 -3.661 -0.930 1.00 98.75 178 PHE A N 1
ATOM 1409 C CA . PHE A 1 178 ? 8.945 -4.482 -2.043 1.00 98.75 178 PHE A CA 1
ATOM 1410 C C . PHE A 1 178 ? 8.399 -4.001 -3.395 1.00 98.75 178 PHE A C 1
ATOM 1412 O O . PHE A 1 178 ? 9.135 -3.912 -4.378 1.00 98.75 178 PHE A O 1
ATOM 1419 N N . LYS A 1 179 ? 7.109 -3.653 -3.463 1.00 98.75 179 LYS A N 1
ATOM 1420 C CA . LYS A 1 179 ? 6.498 -3.122 -4.690 1.00 98.75 179 LYS A CA 1
ATOM 1421 C C . LYS A 1 179 ? 7.018 -1.737 -5.060 1.00 98.75 179 LYS A C 1
ATOM 1423 O O . LYS A 1 179 ? 7.177 -1.467 -6.249 1.00 98.75 179 LYS A O 1
ATOM 1428 N N . ALA A 1 180 ? 7.321 -0.893 -4.079 1.00 98.62 180 ALA A N 1
ATOM 1429 C CA . ALA A 1 180 ? 7.958 0.398 -4.303 1.00 98.62 180 ALA A CA 1
ATOM 1430 C C . ALA A 1 180 ? 9.371 0.233 -4.887 1.00 98.62 180 ALA A C 1
ATOM 1432 O O . ALA A 1 180 ? 9.693 0.881 -5.879 1.00 98.62 180 ALA A O 1
ATOM 1433 N N . ASP A 1 181 ? 10.180 -0.686 -4.349 1.00 98.75 181 ASP A N 1
ATOM 1434 C CA . ASP A 1 181 ? 11.505 -0.994 -4.902 1.00 98.75 181 ASP A CA 1
ATOM 1435 C C . ASP A 1 181 ? 11.413 -1.552 -6.332 1.00 98.75 181 ASP A C 1
ATOM 1437 O O . ASP A 1 181 ? 12.096 -1.080 -7.241 1.00 98.75 181 ASP A O 1
ATOM 1441 N N . GLN A 1 182 ? 10.484 -2.480 -6.575 1.00 98.69 182 GLN A N 1
ATOM 1442 C CA . GLN A 1 182 ? 10.212 -2.996 -7.918 1.00 98.69 182 GLN A CA 1
ATOM 1443 C C . GLN A 1 182 ? 9.840 -1.871 -8.903 1.00 98.69 182 GLN A C 1
ATOM 1445 O O . GLN A 1 182 ? 10.300 -1.878 -10.047 1.00 98.69 182 GLN A O 1
ATOM 1450 N N . ALA A 1 183 ? 9.036 -0.893 -8.477 1.00 98.50 183 ALA A N 1
ATOM 1451 C CA . ALA A 1 183 ? 8.688 0.258 -9.305 1.00 98.50 183 ALA A CA 1
ATOM 1452 C C . ALA A 1 183 ? 9.917 1.122 -9.638 1.00 98.50 183 ALA A C 1
ATOM 1454 O O . ALA A 1 183 ? 10.094 1.487 -10.801 1.00 98.50 183 ALA A O 1
ATOM 1455 N N . LEU A 1 184 ? 10.800 1.374 -8.663 1.00 98.62 184 LEU A N 1
ATOM 1456 C CA . LEU A 1 184 ? 12.049 2.115 -8.878 1.00 98.62 184 LEU A CA 1
ATOM 1457 C C . LEU A 1 184 ? 12.989 1.397 -9.854 1.00 98.62 184 LEU A C 1
ATOM 1459 O O . LEU A 1 184 ? 13.597 2.033 -10.717 1.00 98.62 184 LEU A O 1
ATOM 1463 N N . GLN A 1 185 ? 13.079 0.067 -9.775 1.00 98.69 185 GLN A N 1
ATOM 1464 C CA . GLN A 1 185 ? 13.866 -0.720 -10.727 1.00 98.69 185 GLN A CA 1
ATOM 1465 C C . GLN A 1 185 ? 13.326 -0.589 -12.160 1.00 98.69 185 GLN A C 1
ATOM 1467 O O . GLN A 1 185 ? 14.103 -0.430 -13.106 1.00 98.69 185 GLN A O 1
ATOM 1472 N N . TYR A 1 186 ? 12.001 -0.612 -12.340 1.00 98.50 186 TYR A N 1
ATOM 1473 C CA . TYR A 1 186 ? 11.393 -0.407 -13.656 1.00 98.50 186 TYR A CA 1
ATOM 1474 C C . TYR A 1 186 ? 11.569 1.019 -14.174 1.00 98.50 186 TYR A C 1
ATOM 1476 O O . TYR A 1 186 ? 11.846 1.197 -15.360 1.00 98.50 186 TYR A O 1
ATOM 1484 N N . GLU A 1 187 ? 11.465 2.024 -13.309 1.00 98.62 187 GLU A N 1
ATOM 1485 C CA . GLU A 1 187 ? 11.730 3.415 -13.674 1.00 98.62 187 GLU A CA 1
ATOM 1486 C C . GLU A 1 187 ? 13.179 3.601 -14.142 1.00 98.62 187 GLU A C 1
ATOM 1488 O O . GLU A 1 187 ? 13.411 4.152 -15.220 1.00 98.62 187 GLU A O 1
ATOM 1493 N N . SER A 1 188 ? 14.149 3.042 -13.410 1.00 98.50 188 SER A N 1
ATOM 1494 C CA . SER A 1 188 ? 15.562 3.058 -13.803 1.00 98.50 188 SER A CA 1
ATOM 1495 C C . SER A 1 188 ? 15.795 2.383 -15.158 1.00 98.50 188 SER A C 1
ATOM 1497 O O . SER A 1 188 ? 16.513 2.916 -16.006 1.00 98.50 188 SER A O 1
ATOM 1499 N N . LEU A 1 189 ? 15.157 1.235 -15.411 1.00 98.69 189 LEU A N 1
ATOM 1500 C CA . LEU A 1 189 ? 15.257 0.552 -16.700 1.00 98.69 189 LEU A CA 1
ATOM 1501 C C . LEU A 1 189 ? 14.701 1.411 -17.845 1.00 98.69 189 LEU A C 1
ATOM 1503 O O . LEU A 1 189 ? 15.330 1.509 -18.900 1.00 98.69 189 LEU A O 1
ATOM 1507 N N . ILE A 1 190 ? 13.543 2.044 -17.642 1.00 98.31 190 ILE A N 1
ATOM 1508 C CA . ILE A 1 190 ? 12.934 2.936 -18.635 1.00 98.31 190 ILE A CA 1
ATOM 1509 C C . ILE A 1 190 ? 13.856 4.124 -18.919 1.00 98.31 190 ILE A C 1
ATOM 1511 O O . ILE A 1 190 ? 14.054 4.469 -20.086 1.00 98.31 190 ILE A O 1
ATOM 1515 N N . GLU A 1 191 ? 14.442 4.722 -17.884 1.00 98.19 191 GLU A N 1
ATOM 1516 C CA . GLU A 1 191 ? 15.346 5.858 -18.045 1.00 98.19 191 GLU A CA 1
ATOM 1517 C C . GLU A 1 191 ? 16.616 5.468 -18.813 1.00 98.19 191 GLU A C 1
ATOM 1519 O O . GLU A 1 191 ? 16.989 6.143 -19.770 1.00 98.19 191 GLU A O 1
ATOM 1524 N N . ASN A 1 192 ? 17.207 4.309 -18.514 1.00 98.31 192 ASN A N 1
ATOM 1525 C CA . ASN A 1 192 ? 18.357 3.785 -19.257 1.00 98.31 192 ASN A CA 1
ATOM 1526 C C . ASN A 1 192 ? 18.036 3.544 -20.742 1.00 98.31 192 ASN A C 1
ATOM 1528 O O . ASN A 1 192 ? 18.842 3.854 -21.624 1.00 98.31 192 ASN A O 1
ATOM 1532 N N . VAL A 1 193 ? 16.849 3.008 -21.044 1.00 98.62 193 VAL A N 1
ATOM 1533 C CA . VAL A 1 193 ? 16.402 2.802 -22.431 1.00 98.62 193 VAL A CA 1
ATOM 1534 C C . VAL A 1 193 ? 16.205 4.140 -23.146 1.00 98.62 193 VAL A C 1
ATOM 1536 O O . VAL A 1 193 ? 16.631 4.286 -24.295 1.00 98.62 193 VAL A O 1
ATOM 1539 N N . ARG A 1 194 ? 15.602 5.133 -22.481 1.00 98.31 194 ARG A N 1
ATOM 1540 C CA . ARG A 1 194 ? 15.443 6.490 -23.027 1.00 98.31 194 ARG A CA 1
ATOM 1541 C C . ARG A 1 194 ? 16.791 7.143 -23.301 1.00 98.31 194 ARG A C 1
ATOM 1543 O O . ARG A 1 194 ? 16.993 7.681 -24.388 1.00 98.31 194 ARG A O 1
ATOM 1550 N N . GLU A 1 195 ? 17.727 7.055 -22.363 1.00 98.31 195 GLU A N 1
ATOM 1551 C CA . GLU A 1 195 ? 19.065 7.619 -22.513 1.00 98.31 195 GLU A CA 1
ATOM 1552 C C . GLU A 1 195 ? 19.835 6.945 -23.661 1.00 98.31 195 GLU A C 1
ATOM 1554 O O . GLU A 1 195 ? 20.446 7.627 -24.484 1.00 98.31 195 GLU A O 1
ATOM 1559 N N . SER A 1 196 ? 19.756 5.614 -23.778 1.00 98.19 196 SER A N 1
ATOM 1560 C CA . SER A 1 196 ? 20.347 4.867 -24.895 1.00 98.19 196 SER A CA 1
ATOM 1561 C C . SER A 1 196 ? 19.763 5.300 -26.242 1.00 98.19 196 SER A C 1
ATOM 1563 O O . SER A 1 196 ? 20.509 5.586 -27.181 1.00 98.19 196 SER A O 1
ATOM 1565 N N . ASN A 1 197 ? 18.437 5.437 -26.331 1.00 98.50 197 ASN A N 1
ATOM 1566 C CA . ASN A 1 197 ? 17.773 5.925 -27.538 1.00 98.50 197 ASN A CA 1
ATOM 1567 C C . ASN A 1 197 ? 18.234 7.349 -27.896 1.00 98.50 197 ASN A C 1
ATOM 1569 O O . ASN A 1 197 ? 18.587 7.609 -29.046 1.00 98.50 197 ASN A O 1
ATOM 1573 N N . ASN A 1 198 ? 18.330 8.244 -26.909 1.00 98.38 198 ASN A N 1
ATOM 1574 C CA . ASN A 1 198 ? 18.832 9.605 -27.104 1.00 98.38 198 ASN A CA 1
ATOM 1575 C C . ASN A 1 198 ? 20.282 9.614 -27.615 1.00 98.38 198 ASN A C 1
ATOM 1577 O O . ASN A 1 198 ? 20.588 10.322 -28.575 1.00 98.38 198 ASN A O 1
ATOM 1581 N N . LYS A 1 199 ? 21.166 8.796 -27.027 1.00 98.19 199 LYS A N 1
ATOM 1582 C CA . LYS A 1 199 ? 22.561 8.634 -27.474 1.00 98.19 199 LYS A CA 1
ATOM 1583 C C . LYS A 1 199 ? 22.632 8.151 -28.925 1.00 98.19 199 LYS A C 1
ATOM 1585 O O . LYS A 1 199 ? 23.379 8.717 -29.722 1.00 98.19 199 LYS A O 1
ATOM 1590 N N . LEU A 1 200 ? 21.817 7.160 -29.292 1.00 98.31 200 LEU A N 1
ATOM 1591 C CA . LEU A 1 200 ? 21.735 6.658 -30.667 1.00 98.31 200 LEU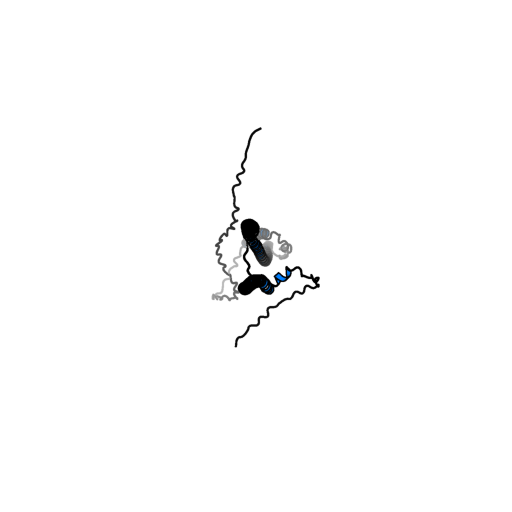 A CA 1
ATOM 1592 C C . LEU A 1 200 ? 21.241 7.732 -31.644 1.00 98.31 200 LEU A C 1
ATOM 1594 O O . LEU A 1 200 ? 21.813 7.885 -32.720 1.00 98.31 200 LEU A O 1
ATOM 1598 N N . GLN A 1 201 ? 20.224 8.514 -31.273 1.00 98.19 201 GLN A N 1
ATOM 1599 C CA . GLN A 1 201 ? 19.732 9.611 -32.110 1.00 98.19 201 GLN A CA 1
ATOM 1600 C C . GLN A 1 201 ? 20.781 10.707 -32.319 1.00 98.19 201 GLN A C 1
ATOM 1602 O O . GLN A 1 201 ? 20.897 11.237 -33.426 1.00 98.19 201 GLN A O 1
ATOM 1607 N N . LEU A 1 202 ? 21.538 11.061 -31.276 1.00 98.06 202 LEU A N 1
ATOM 1608 C CA . LEU A 1 202 ? 22.629 12.032 -31.380 1.00 98.06 202 LEU A CA 1
ATOM 1609 C C . LEU A 1 202 ? 23.734 11.515 -32.306 1.00 98.06 202 LEU A C 1
ATOM 1611 O O . LEU A 1 202 ? 24.090 12.205 -33.259 1.00 98.06 202 LEU A O 1
ATOM 1615 N N . SER A 1 203 ? 24.182 10.273 -32.106 1.00 98.38 203 SER A N 1
ATOM 1616 C CA . SER A 1 203 ? 25.192 9.641 -32.962 1.00 98.38 203 SER A CA 1
ATOM 1617 C C . SER A 1 203 ? 24.739 9.553 -34.425 1.00 98.38 203 SER A C 1
ATOM 1619 O O . SER A 1 203 ? 25.510 9.852 -35.337 1.00 98.38 203 SER A O 1
ATOM 1621 N N . LEU A 1 204 ? 23.462 9.239 -34.670 1.00 98.25 204 LEU A N 1
ATOM 1622 C CA . LEU A 1 204 ? 22.891 9.236 -36.015 1.00 98.25 204 LEU A CA 1
ATOM 1623 C C . LEU A 1 204 ? 22.916 10.634 -36.650 1.00 98.25 204 LEU A C 1
ATOM 1625 O O . LEU A 1 204 ? 23.291 10.768 -37.813 1.00 98.25 204 LEU A O 1
ATOM 1629 N N . LYS A 1 205 ? 22.546 11.684 -35.906 1.00 98.38 205 LYS A N 1
ATOM 1630 C CA . LYS A 1 205 ? 22.589 13.071 -36.402 1.00 98.38 205 LYS A CA 1
ATOM 1631 C C . LYS A 1 205 ? 24.013 13.516 -36.733 1.00 98.38 205 LYS A C 1
ATOM 1633 O O . LYS A 1 205 ? 24.216 14.181 -37.750 1.00 98.38 205 LYS A O 1
ATOM 1638 N N . GLU A 1 206 ? 24.987 13.140 -35.908 1.00 98.31 206 GLU A N 1
ATOM 1639 C CA . GLU A 1 206 ? 26.410 13.400 -36.147 1.00 98.31 206 GLU A CA 1
ATOM 1640 C C . GLU A 1 206 ? 26.909 12.673 -37.401 1.00 98.31 206 GLU A C 1
ATOM 1642 O O . GLU A 1 206 ? 27.524 13.298 -38.267 1.00 98.31 206 GLU A O 1
ATOM 1647 N N . ALA A 1 207 ? 26.566 11.391 -37.565 1.00 97.75 207 ALA A N 1
ATOM 1648 C CA . ALA A 1 207 ? 26.885 10.617 -38.765 1.00 97.75 207 ALA A CA 1
ATOM 1649 C C . ALA A 1 207 ? 26.225 11.201 -40.028 1.00 97.75 207 ALA A C 1
ATOM 1651 O O . ALA A 1 207 ? 26.849 11.303 -41.081 1.00 97.75 207 ALA A O 1
ATOM 1652 N N . GLN A 1 208 ? 24.980 11.670 -39.935 1.00 98.19 208 GLN A N 1
ATOM 1653 C CA . GLN A 1 208 ? 24.310 12.357 -41.042 1.00 98.19 208 GLN A CA 1
ATOM 1654 C C . GLN A 1 208 ? 24.965 13.702 -41.383 1.00 98.19 208 GLN A C 1
ATOM 1656 O O . GLN A 1 208 ? 24.943 14.128 -42.539 1.00 98.19 208 GLN A O 1
ATOM 1661 N N . ALA A 1 209 ? 25.497 14.424 -40.394 1.00 98.06 209 ALA A N 1
ATOM 1662 C CA . ALA A 1 209 ? 26.224 15.669 -40.627 1.00 98.06 209 ALA A CA 1
ATOM 1663 C C . ALA A 1 209 ? 27.584 15.407 -41.292 1.00 98.06 209 ALA A C 1
ATOM 1665 O O . ALA A 1 209 ? 27.943 16.109 -42.240 1.00 98.06 209 ALA A O 1
ATOM 1666 N N . SER A 1 210 ? 28.307 14.373 -40.851 1.00 98.06 210 SER A N 1
ATOM 1667 C CA . SER A 1 210 ? 29.572 13.969 -41.469 1.00 98.06 210 SER A CA 1
ATOM 1668 C C . SER A 1 210 ? 29.365 13.471 -42.901 1.00 98.06 210 SER A C 1
ATOM 1670 O O . SER A 1 210 ? 30.092 13.902 -43.796 1.00 98.06 210 SER A O 1
ATOM 1672 N N . GLN A 1 211 ? 28.317 12.679 -43.153 1.00 97.44 211 GLN A N 1
ATOM 1673 C CA . GLN A 1 211 ? 27.926 12.253 -44.498 1.00 97.44 211 GLN A CA 1
ATOM 1674 C C . GLN A 1 211 ? 27.690 13.457 -45.419 1.00 97.44 211 GLN A C 1
ATOM 1676 O O . GLN A 1 211 ? 28.302 13.543 -46.482 1.00 97.44 211 GLN A O 1
ATOM 1681 N N . ARG A 1 212 ? 26.870 14.429 -44.998 1.00 98.00 212 ARG A N 1
ATOM 1682 C CA . ARG A 1 212 ? 26.606 15.647 -45.787 1.00 98.00 212 ARG A CA 1
ATOM 1683 C C . ARG A 1 212 ? 27.876 16.456 -46.069 1.00 98.00 212 ARG A C 1
ATOM 1685 O O . ARG A 1 212 ? 28.027 17.009 -47.157 1.00 98.00 212 ARG A O 1
ATOM 1692 N N . SER A 1 213 ? 28.805 16.517 -45.113 1.00 97.94 213 SER A N 1
ATOM 1693 C CA . SER A 1 213 ? 30.112 17.156 -45.313 1.00 97.94 213 SER A CA 1
ATOM 1694 C C . SER A 1 213 ? 30.929 16.442 -46.393 1.00 97.94 213 SER A C 1
ATOM 1696 O O . SER A 1 213 ? 31.445 17.091 -47.303 1.00 97.94 213 SER A O 1
ATOM 1698 N N . LEU A 1 214 ? 30.998 15.109 -46.346 1.00 96.88 214 LEU A N 1
ATOM 1699 C CA . LEU A 1 214 ? 31.703 14.310 -47.351 1.00 96.88 214 LEU A CA 1
ATOM 1700 C C . LEU A 1 214 ? 31.058 14.420 -48.738 1.00 96.88 214 LEU A C 1
ATOM 1702 O O . LEU A 1 214 ? 31.771 14.572 -49.725 1.00 96.88 214 LEU A O 1
ATOM 1706 N N . GLU A 1 215 ? 29.728 14.417 -48.832 1.00 97.06 215 GLU A N 1
ATOM 1707 C CA . GLU A 1 215 ? 29.003 14.632 -50.094 1.00 97.06 215 GLU A CA 1
ATOM 1708 C C . GLU A 1 215 ? 29.309 16.011 -50.704 1.00 97.06 215 GLU A C 1
ATOM 1710 O O . GLU A 1 215 ? 29.514 16.133 -51.917 1.00 97.06 215 GLU A O 1
ATOM 1715 N N . SER A 1 216 ? 29.409 17.048 -49.867 1.00 96.75 216 SER A N 1
ATOM 1716 C CA . SER A 1 216 ? 29.811 18.396 -50.286 1.00 96.75 216 SER A CA 1
ATOM 1717 C C . SER A 1 216 ? 31.266 18.442 -50.771 1.00 96.75 216 SER A C 1
ATOM 1719 O O . SER A 1 216 ? 31.558 18.992 -51.840 1.00 96.75 216 SER A O 1
ATOM 1721 N N . GLN A 1 217 ? 32.185 17.798 -50.042 1.00 97.00 217 GLN A N 1
ATOM 1722 C CA . GLN A 1 217 ? 33.589 17.676 -50.448 1.00 97.00 217 GLN A CA 1
ATOM 1723 C C . GLN A 1 217 ? 33.729 16.928 -51.778 1.00 97.00 217 GLN A C 1
ATOM 1725 O O . GLN A 1 217 ? 34.446 17.380 -52.670 1.00 97.00 217 GLN A O 1
ATOM 1730 N N . LEU A 1 218 ? 32.993 15.830 -51.955 1.00 95.25 218 LEU A N 1
ATOM 1731 C CA . LEU A 1 218 ? 32.988 15.035 -53.180 1.00 95.25 218 LEU A CA 1
ATOM 1732 C C . LEU A 1 218 ? 32.431 15.837 -54.364 1.00 95.25 218 LEU A C 1
ATOM 1734 O O . LEU A 1 218 ? 32.999 15.804 -55.455 1.00 95.25 218 LEU A O 1
ATOM 1738 N N . SER A 1 219 ? 31.368 16.613 -54.145 1.00 91.69 219 SER A N 1
ATOM 1739 C CA . SER A 1 219 ? 30.810 17.520 -55.157 1.00 91.69 219 SER A CA 1
ATOM 1740 C C . SER A 1 219 ? 31.818 18.601 -55.569 1.00 91.69 219 SER A C 1
ATOM 1742 O O . SER A 1 219 ? 32.009 18.859 -56.759 1.00 91.69 219 SER A O 1
ATOM 1744 N N . THR A 1 220 ? 32.529 19.175 -54.596 1.00 94.06 220 THR A N 1
ATOM 1745 C CA . THR A 1 220 ? 33.586 20.171 -54.832 1.00 94.06 220 THR A CA 1
ATOM 1746 C C . THR A 1 220 ? 34.754 19.572 -55.620 1.00 94.06 220 THR A C 1
ATOM 1748 O O . THR A 1 220 ? 35.210 20.161 -56.604 1.00 94.06 220 THR A O 1
ATOM 1751 N N . CYS A 1 221 ? 35.197 18.369 -55.249 1.00 90.94 221 CYS A N 1
ATOM 1752 C CA . CYS A 1 221 ? 36.263 17.641 -55.932 1.00 90.94 221 CYS A CA 1
ATOM 1753 C C . CYS A 1 221 ? 35.886 17.333 -57.389 1.00 90.94 221 CYS A C 1
ATOM 1755 O O . CYS A 1 221 ? 36.614 17.727 -58.296 1.00 90.94 221 CYS A O 1
ATOM 1757 N N . ARG A 1 222 ? 34.682 16.796 -57.636 1.00 91.81 222 ARG A N 1
ATOM 1758 C CA . ARG A 1 222 ? 34.167 16.554 -58.998 1.00 91.81 222 ARG A CA 1
ATOM 1759 C C . ARG A 1 222 ? 34.149 17.816 -59.862 1.00 91.81 222 ARG A C 1
ATOM 1761 O O . ARG A 1 222 ? 34.484 17.761 -61.044 1.00 91.81 222 ARG A O 1
ATOM 1768 N N . SER A 1 223 ? 33.761 18.957 -59.290 1.00 88.31 223 SER A N 1
ATOM 1769 C CA . SER A 1 223 ? 33.776 20.231 -60.018 1.00 88.31 223 SER A CA 1
ATOM 1770 C C . SER A 1 223 ? 35.204 20.659 -60.383 1.00 88.31 223 SER A C 1
ATOM 1772 O O . SER A 1 223 ? 35.456 21.048 -61.523 1.00 88.31 223 SER A O 1
ATOM 1774 N N . SER A 1 224 ? 36.163 20.481 -59.473 1.00 87.75 224 SER A N 1
ATOM 1775 C CA . SER A 1 224 ? 37.575 20.800 -59.708 1.00 87.75 224 SER A CA 1
ATOM 1776 C C . SER A 1 224 ? 38.201 19.874 -60.757 1.00 87.75 224 SER A C 1
ATOM 1778 O O . SER A 1 224 ? 38.910 20.344 -61.647 1.00 87.75 224 SER A O 1
ATOM 1780 N N . ASP A 1 225 ? 37.863 18.583 -60.726 1.00 87.75 225 ASP A N 1
ATOM 1781 C CA . ASP A 1 225 ? 38.288 17.600 -61.727 1.00 87.75 225 ASP A CA 1
ATOM 1782 C C . ASP A 1 225 ? 37.758 17.948 -63.118 1.00 87.75 225 ASP A C 1
ATOM 1784 O O . ASP A 1 225 ? 38.476 17.830 -64.109 1.00 87.75 225 ASP A O 1
ATOM 1788 N N . SER A 1 226 ? 36.516 18.432 -63.218 1.00 88.44 226 SER A N 1
ATOM 1789 C CA . SER A 1 226 ? 35.958 18.876 -64.500 1.00 88.44 226 SER A CA 1
ATOM 1790 C C . SER A 1 226 ? 36.724 20.070 -65.085 1.00 88.44 226 SER A C 1
ATOM 1792 O O . SER A 1 226 ? 36.992 20.101 -66.290 1.00 88.44 226 SER A O 1
ATOM 1794 N N . VAL A 1 227 ? 37.159 21.006 -64.232 1.00 89.00 227 VAL A N 1
ATOM 1795 C CA . VAL A 1 227 ? 37.996 22.148 -64.629 1.00 89.00 227 VAL A CA 1
ATOM 1796 C C . VAL A 1 227 ? 39.383 21.670 -65.070 1.00 89.00 227 VAL A C 1
ATOM 1798 O O . VAL A 1 227 ? 39.881 22.102 -66.112 1.00 89.00 227 VAL A O 1
ATOM 1801 N N . GLY A 1 228 ? 39.989 20.733 -64.333 1.00 90.19 228 GLY A N 1
ATOM 1802 C CA . GLY A 1 228 ? 41.254 20.096 -64.711 1.00 90.19 228 GLY A CA 1
ATOM 1803 C C . GLY A 1 228 ? 41.168 19.375 -66.060 1.00 90.19 228 GLY A C 1
ATOM 1804 O O . GLY A 1 228 ? 41.994 19.604 -66.943 1.00 90.19 228 GLY A O 1
ATOM 1805 N N . ASN A 1 229 ? 40.116 18.582 -66.266 1.00 92.56 229 ASN A N 1
ATOM 1806 C CA . ASN A 1 229 ? 39.855 17.868 -67.516 1.00 92.56 229 ASN A CA 1
ATOM 1807 C C . ASN A 1 229 ? 39.668 18.819 -68.703 1.00 92.56 229 ASN A C 1
ATOM 1809 O O . ASN A 1 229 ? 40.200 18.566 -69.787 1.00 92.56 229 ASN A O 1
ATOM 1813 N N . PHE A 1 230 ? 38.960 19.938 -68.513 1.00 92.56 230 PHE A N 1
ATOM 1814 C CA . PHE A 1 230 ? 38.852 20.969 -69.545 1.00 92.56 230 PHE A CA 1
ATOM 1815 C C . PHE A 1 230 ? 40.230 21.528 -69.917 1.00 92.56 230 PHE A C 1
ATOM 1817 O O . PHE A 1 230 ? 40.555 21.638 -71.102 1.00 92.56 230 PHE A O 1
ATOM 1824 N N . LYS A 1 231 ? 41.071 21.823 -68.915 1.00 93.62 231 LYS A N 1
ATOM 1825 C CA . LYS A 1 231 ? 42.417 22.355 -69.147 1.00 93.62 231 LYS A CA 1
ATOM 1826 C C . LYS A 1 231 ? 43.316 21.372 -69.894 1.00 93.62 231 LYS A C 1
ATOM 1828 O O . LYS A 1 231 ? 44.042 21.779 -70.800 1.00 93.62 231 LYS A O 1
ATOM 1833 N N . ILE A 1 232 ? 43.245 20.088 -69.549 1.00 93.50 232 ILE A N 1
ATOM 1834 C CA . ILE A 1 232 ? 43.964 19.019 -70.253 1.00 93.50 232 ILE A CA 1
ATOM 1835 C C . ILE A 1 232 ? 43.532 18.987 -71.722 1.00 93.50 232 ILE A C 1
ATOM 1837 O O . ILE A 1 232 ? 44.375 19.080 -72.614 1.00 93.50 232 ILE A O 1
ATOM 1841 N N . LYS A 1 233 ? 42.221 18.966 -71.985 1.00 94.62 233 LYS A N 1
ATOM 1842 C CA . LYS A 1 233 ? 41.676 18.921 -73.348 1.00 94.62 233 LYS A CA 1
ATOM 1843 C C . LYS A 1 233 ? 42.068 20.143 -74.190 1.00 94.62 233 LYS A C 1
ATOM 1845 O O . LYS A 1 233 ? 42.315 20.011 -75.390 1.00 94.62 233 LYS A O 1
ATOM 1850 N N . GLU A 1 234 ? 42.157 21.326 -73.577 1.00 94.38 234 GLU A N 1
ATOM 1851 C CA . GLU A 1 234 ? 42.671 22.542 -74.222 1.00 94.38 234 GLU A CA 1
ATOM 1852 C C . GLU A 1 234 ? 44.142 22.378 -74.646 1.00 94.38 234 GLU A C 1
ATOM 1854 O O . GLU A 1 234 ? 44.497 22.658 -75.795 1.00 94.38 234 GLU A O 1
ATOM 1859 N N . LEU A 1 235 ? 44.999 21.907 -73.733 1.00 94.19 235 LEU A N 1
ATOM 1860 C CA . LEU A 1 235 ? 46.427 21.703 -73.992 1.00 94.19 235 LEU A CA 1
ATOM 1861 C C . LEU A 1 235 ? 46.668 20.643 -75.070 1.00 94.19 235 LEU A C 1
ATOM 1863 O O . LEU A 1 235 ? 47.478 20.866 -75.968 1.00 94.19 235 LEU A O 1
ATOM 1867 N N . GLU A 1 236 ? 45.925 19.539 -75.043 1.00 94.50 236 GLU A N 1
ATOM 1868 C CA . GLU A 1 236 ? 45.964 18.522 -76.096 1.00 94.50 236 GLU A CA 1
ATOM 1869 C C . GLU A 1 236 ? 45.582 19.092 -77.467 1.00 94.50 236 GLU A C 1
ATOM 1871 O O . GLU A 1 236 ? 46.180 18.743 -78.484 1.00 94.50 236 GLU A O 1
ATOM 1876 N N . GLY A 1 237 ? 44.587 19.985 -77.516 1.00 95.19 237 GLY A N 1
ATOM 1877 C CA . GLY A 1 237 ? 44.200 20.681 -78.741 1.00 95.19 237 GLY A CA 1
ATOM 1878 C C . GLY A 1 237 ? 45.333 21.539 -79.306 1.00 95.19 237 GLY A C 1
ATOM 1879 O O . GLY A 1 237 ? 45.629 21.449 -80.499 1.00 95.19 237 GLY A O 1
ATOM 1880 N N . ARG A 1 238 ? 46.002 22.322 -78.448 1.00 95.56 238 ARG A N 1
ATOM 1881 C CA . ARG A 1 238 ? 47.170 23.136 -78.834 1.00 95.56 238 ARG A CA 1
ATOM 1882 C C . ARG A 1 238 ? 48.337 22.270 -79.301 1.00 95.56 238 ARG A C 1
ATOM 1884 O O . ARG A 1 238 ? 48.926 22.569 -80.334 1.00 95.56 238 ARG A O 1
ATOM 1891 N N . MET A 1 239 ? 48.631 21.189 -78.578 1.00 95.69 239 MET A N 1
ATOM 1892 C CA . MET A 1 239 ? 49.673 20.225 -78.935 1.00 95.69 239 MET A CA 1
ATOM 1893 C C . MET A 1 239 ? 49.426 19.637 -80.327 1.00 95.69 239 MET A C 1
ATOM 1895 O O . MET A 1 239 ? 50.299 19.740 -81.181 1.00 95.69 239 MET A O 1
ATOM 1899 N N . ARG A 1 240 ? 48.210 19.145 -80.609 1.00 95.88 240 ARG A N 1
ATOM 1900 C CA . ARG A 1 240 ? 47.840 18.646 -81.947 1.00 95.88 240 ARG A CA 1
ATOM 1901 C C . ARG A 1 240 ? 47.963 19.711 -83.042 1.00 95.88 240 ARG A C 1
ATOM 1903 O O . ARG A 1 240 ? 48.292 19.390 -84.181 1.00 95.88 240 ARG A O 1
ATOM 1910 N N . GLY A 1 241 ? 47.669 20.974 -82.727 1.00 94.19 241 GLY A N 1
ATOM 1911 C CA . GLY A 1 241 ? 47.862 22.097 -83.649 1.00 94.19 241 GLY A CA 1
ATOM 1912 C C . GLY A 1 241 ? 49.336 22.315 -83.995 1.00 94.19 241 GLY A C 1
ATOM 1913 O O . GLY A 1 241 ? 49.685 22.366 -85.173 1.00 94.19 241 GLY A O 1
ATOM 1914 N N . LEU A 1 242 ? 50.195 22.360 -82.973 1.00 92.94 242 LEU A N 1
ATOM 1915 C CA . LEU A 1 242 ? 51.645 22.482 -83.134 1.00 92.94 242 LEU A CA 1
ATOM 1916 C C . LEU A 1 242 ? 52.247 21.281 -83.868 1.00 92.94 242 LEU A C 1
ATOM 1918 O O . LEU A 1 242 ? 53.129 21.463 -84.697 1.00 92.94 242 LEU A O 1
ATOM 1922 N N . GLU A 1 243 ? 51.768 20.063 -83.614 1.00 93.31 243 GLU A N 1
ATOM 1923 C CA . GLU A 1 243 ? 52.198 18.863 -84.342 1.00 93.31 243 GLU A CA 1
ATOM 1924 C C . GLU A 1 243 ? 51.904 18.980 -85.841 1.00 93.31 243 GLU A C 1
ATOM 1926 O O . GLU A 1 243 ? 52.782 18.710 -86.660 1.00 93.31 243 GLU A O 1
ATOM 1931 N N . LYS A 1 244 ? 50.705 19.449 -86.213 1.00 95.62 244 LYS A N 1
ATOM 1932 C CA . LYS A 1 244 ? 50.351 19.699 -87.619 1.00 95.62 244 LYS A CA 1
ATOM 1933 C C . LYS A 1 244 ? 51.201 20.802 -88.242 1.00 95.62 244 LYS A C 1
ATOM 1935 O O . LYS A 1 244 ? 51.621 20.661 -89.386 1.00 95.62 244 LYS A O 1
ATOM 1940 N N . GLU A 1 245 ? 51.459 21.889 -87.519 1.00 92.38 245 GLU A N 1
ATOM 1941 C CA . GLU A 1 245 ? 52.342 22.959 -87.992 1.00 92.38 245 GLU A CA 1
ATOM 1942 C C . GLU A 1 245 ? 53.769 22.457 -88.205 1.00 92.38 245 GLU A C 1
ATOM 1944 O O . GLU A 1 245 ? 54.364 22.724 -89.244 1.00 92.38 245 GLU A O 1
ATOM 1949 N N . ASN A 1 246 ? 54.295 21.675 -87.264 1.00 91.19 246 ASN A N 1
ATOM 1950 C CA . ASN A 1 246 ? 55.619 21.077 -87.363 1.00 91.19 246 ASN A CA 1
ATOM 1951 C C . ASN A 1 246 ? 55.701 20.129 -88.568 1.00 91.19 246 ASN A C 1
ATOM 1953 O O . ASN A 1 246 ? 56.676 20.157 -89.311 1.00 91.19 246 ASN A O 1
ATOM 1957 N N . GLU A 1 247 ? 54.645 19.359 -88.832 1.00 94.12 247 GLU A N 1
ATOM 1958 C CA . GLU A 1 247 ? 54.561 18.514 -90.023 1.00 94.12 247 GLU A CA 1
ATOM 1959 C C . GLU A 1 247 ? 54.516 19.335 -91.324 1.00 94.12 247 GLU A C 1
ATOM 1961 O O . GLU A 1 247 ? 55.243 19.034 -92.270 1.00 94.12 247 GLU A O 1
ATOM 1966 N N . MET A 1 248 ? 53.754 20.434 -91.363 1.00 91.50 248 MET A N 1
ATOM 1967 C CA . MET A 1 248 ? 53.766 21.369 -92.498 1.00 91.50 248 MET A CA 1
ATOM 1968 C C . MET A 1 248 ? 55.131 22.043 -92.681 1.00 91.50 248 MET A C 1
ATOM 1970 O O . MET A 1 248 ? 55.573 22.243 -93.810 1.00 91.50 248 MET A O 1
ATOM 1974 N N . LEU A 1 249 ? 55.814 22.404 -91.592 1.00 90.06 249 LEU A N 1
ATOM 1975 C CA . LEU A 1 249 ? 57.154 22.983 -91.637 1.00 90.06 249 LEU A CA 1
ATOM 1976 C C . LEU A 1 249 ? 58.178 21.963 -92.126 1.00 90.06 249 LEU A C 1
ATOM 1978 O O . LEU A 1 249 ? 58.987 22.320 -92.973 1.00 90.06 249 LEU A O 1
ATOM 1982 N N . LYS A 1 250 ? 58.114 20.700 -91.687 1.00 88.88 250 LYS A N 1
ATOM 1983 C CA . LYS A 1 250 ? 58.936 19.618 -92.248 1.00 88.88 250 LYS A CA 1
ATOM 1984 C C . LYS A 1 250 ? 58.703 19.470 -93.743 1.00 88.88 250 LYS A C 1
ATOM 1986 O O . LYS A 1 250 ? 59.672 19.458 -94.485 1.00 88.88 250 LYS A O 1
ATOM 1991 N N . GLN A 1 251 ? 57.448 19.440 -94.196 1.00 87.06 251 GLN A N 1
ATOM 1992 C CA . GLN A 1 251 ? 57.132 19.390 -95.627 1.00 87.06 251 GLN A CA 1
ATOM 1993 C C . GLN A 1 251 ? 57.670 20.616 -96.373 1.00 87.06 251 GLN A C 1
ATOM 1995 O O . GLN A 1 251 ? 58.259 20.472 -97.438 1.00 87.06 251 GLN A O 1
ATOM 2000 N N . ARG A 1 252 ? 57.532 21.827 -95.816 1.00 84.94 252 ARG A N 1
ATOM 2001 C CA . ARG A 1 252 ? 58.097 23.052 -96.408 1.00 84.94 252 ARG A CA 1
ATOM 2002 C C . ARG A 1 252 ? 59.619 23.017 -96.452 1.00 84.94 252 ARG A C 1
ATOM 2004 O O . ARG A 1 252 ? 60.178 23.475 -97.438 1.00 84.94 252 ARG A O 1
ATOM 2011 N N . VAL A 1 253 ? 60.284 22.497 -95.422 1.00 79.19 253 VAL A N 1
ATOM 2012 C CA . VAL A 1 253 ? 61.740 22.314 -95.396 1.00 79.19 253 VAL A CA 1
ATOM 2013 C C . VAL A 1 253 ? 62.157 21.261 -96.412 1.00 79.19 253 VAL A C 1
ATOM 2015 O O . VAL A 1 253 ? 63.098 21.517 -97.141 1.00 79.19 253 VAL A O 1
ATOM 2018 N N . GLU A 1 254 ? 61.448 20.140 -96.527 1.00 76.75 254 GLU A N 1
ATOM 2019 C CA . GLU A 1 254 ? 61.695 19.104 -97.537 1.00 76.75 254 GLU A CA 1
ATOM 2020 C C . GLU A 1 254 ? 61.554 19.682 -98.953 1.00 76.75 254 GLU A C 1
ATOM 2022 O O . GLU A 1 254 ? 62.451 19.537 -99.772 1.00 76.75 254 GLU A O 1
ATOM 2027 N N . VAL A 1 255 ? 60.479 20.429 -99.231 1.00 75.12 255 VAL A N 1
ATOM 2028 C CA . VAL A 1 255 ? 60.270 21.103 -100.524 1.00 75.12 255 VAL A CA 1
ATOM 2029 C C . VAL A 1 255 ? 61.353 22.153 -100.783 1.00 75.12 255 VAL A C 1
ATOM 2031 O O . VAL A 1 255 ? 61.920 22.182 -101.868 1.00 75.12 255 VAL A O 1
ATOM 2034 N N . ASN A 1 256 ? 61.698 22.980 -99.794 1.00 75.19 256 ASN A N 1
ATOM 2035 C CA . ASN A 1 256 ? 62.745 24.002 -99.906 1.00 75.19 256 ASN A CA 1
ATOM 2036 C C . ASN A 1 256 ? 64.148 23.372 -100.066 1.00 75.19 256 ASN A C 1
ATOM 2038 O O . ASN A 1 256 ? 64.974 23.869 -100.827 1.00 75.19 256 ASN A O 1
ATOM 2042 N N . PHE A 1 257 ? 64.395 22.229 -99.423 1.00 68.12 257 PHE A N 1
ATOM 2043 C CA . PHE A 1 257 ? 65.606 21.420 -99.559 1.00 68.12 257 PHE A CA 1
ATOM 2044 C C . PHE A 1 257 ? 65.697 20.764 -100.943 1.00 68.12 257 PHE A C 1
ATOM 2046 O O . PHE A 1 257 ? 66.767 20.751 -101.544 1.00 68.12 257 PHE A O 1
ATOM 2053 N N . LEU A 1 258 ? 64.576 20.287 -101.491 1.00 61.50 258 LEU A N 1
ATOM 2054 C CA . LEU A 1 258 ? 64.499 19.756 -102.854 1.00 61.50 258 LEU A CA 1
ATOM 2055 C C . LEU A 1 258 ? 64.630 20.857 -103.919 1.00 61.50 258 LEU A C 1
ATOM 2057 O O . LEU A 1 258 ? 65.152 20.598 -104.998 1.00 61.50 258 LEU A O 1
ATOM 2061 N N . GLN A 1 259 ? 64.199 22.084 -103.617 1.00 56.41 259 GLN A N 1
ATOM 2062 C CA . GLN A 1 259 ? 64.227 23.216 -104.546 1.00 56.41 259 GLN A CA 1
ATOM 2063 C C . GLN A 1 259 ? 65.576 23.968 -104.565 1.00 56.41 259 GLN A C 1
ATOM 2065 O O . GLN A 1 259 ? 65.846 24.682 -105.524 1.00 56.41 259 GLN A O 1
ATOM 2070 N N . ASN A 1 260 ? 66.441 23.769 -103.560 1.00 51.94 260 ASN A N 1
ATOM 2071 C CA . ASN A 1 260 ? 67.779 24.381 -103.454 1.00 51.94 260 ASN A CA 1
ATOM 2072 C C . ASN A 1 260 ? 68.950 23.421 -103.754 1.00 51.94 260 ASN A C 1
ATOM 2074 O O . ASN A 1 260 ? 70.098 23.716 -103.420 1.00 51.94 260 ASN A O 1
ATOM 2078 N N . MET A 1 261 ? 68.693 22.277 -104.393 1.00 44.19 261 MET A N 1
ATOM 2079 C CA . MET A 1 261 ? 69.747 21.379 -104.875 1.00 44.19 261 MET A CA 1
ATOM 2080 C C . MET A 1 261 ? 70.314 21.861 -106.219 1.00 44.19 261 MET A C 1
ATOM 2082 O O . MET A 1 261 ? 69.951 21.346 -107.273 1.00 44.19 261 MET A O 1
ATOM 2086 N N . ASP A 1 262 ? 71.250 22.809 -106.157 1.00 46.97 262 ASP A N 1
ATOM 2087 C CA . ASP A 1 262 ? 72.324 22.932 -107.147 1.00 46.97 262 ASP A CA 1
ATOM 2088 C C . ASP A 1 262 ? 73.640 22.518 -106.457 1.00 46.97 262 ASP A C 1
ATOM 2090 O O . ASP A 1 262 ? 74.035 23.069 -105.427 1.00 46.97 262 ASP A O 1
ATOM 2094 N N . TYR A 1 263 ? 74.239 21.428 -106.940 1.00 43.56 263 TYR A N 1
ATOM 2095 C CA . TYR A 1 263 ? 75.325 20.682 -106.285 1.00 43.56 263 TYR A CA 1
ATOM 2096 C C . TYR A 1 263 ? 76.677 21.423 -106.348 1.00 43.56 263 TYR A C 1
ATOM 2098 O O . TYR A 1 263 ? 76.987 22.082 -107.338 1.00 43.56 263 TYR A O 1
ATOM 2106 N N . PRO A 1 264 ? 77.588 21.152 -105.389 1.00 46.16 264 PRO A N 1
ATOM 2107 C CA . PRO A 1 264 ? 78.755 20.363 -105.790 1.00 46.16 264 PRO A CA 1
ATOM 2108 C C . PRO A 1 264 ? 79.140 19.243 -104.803 1.00 46.16 264 PRO A C 1
ATOM 2110 O O . PRO A 1 264 ? 79.373 19.446 -103.617 1.00 46.16 264 PRO A O 1
ATOM 2113 N N . SER A 1 265 ? 79.242 18.036 -105.365 1.00 53.06 265 SER A N 1
ATOM 2114 C CA . SER A 1 265 ? 80.158 16.926 -105.054 1.00 53.06 265 SER A CA 1
ATOM 2115 C C . SER A 1 265 ? 80.769 16.812 -103.643 1.00 53.06 265 SER A C 1
ATOM 2117 O O . SER A 1 265 ? 81.943 17.122 -103.445 1.00 53.06 265 SER A O 1
ATOM 2119 N N . ILE A 1 266 ? 80.048 16.184 -102.704 1.00 47.97 266 ILE A N 1
ATOM 2120 C CA . ILE A 1 266 ? 80.639 15.513 -101.528 1.00 47.97 266 ILE A CA 1
ATOM 2121 C C . ILE A 1 266 ? 80.179 14.049 -101.507 1.00 47.97 266 ILE A C 1
ATOM 2123 O O . ILE A 1 266 ? 79.021 13.721 -101.763 1.00 47.97 266 ILE A O 1
ATOM 2127 N N . LYS A 1 267 ? 81.139 13.149 -101.281 1.00 56.88 267 LYS A N 1
ATOM 2128 C CA . LYS A 1 267 ? 81.040 11.701 -101.491 1.00 56.88 267 LYS A CA 1
ATOM 2129 C C . LYS A 1 267 ? 79.970 11.069 -100.590 1.00 56.88 267 LYS A C 1
ATOM 2131 O O . LYS A 1 267 ? 79.910 11.314 -99.389 1.00 56.88 267 LYS A O 1
ATOM 2136 N N . LYS A 1 268 ? 79.181 10.156 -101.169 1.00 55.81 268 LYS A N 1
ATOM 2137 C CA . LYS A 1 268 ? 78.113 9.352 -100.530 1.00 55.81 268 LYS A CA 1
ATOM 2138 C C . LYS A 1 268 ? 78.557 8.627 -99.239 1.00 55.81 268 LYS A C 1
ATOM 2140 O O . LYS A 1 268 ? 77.716 8.288 -98.410 1.00 55.81 268 LYS A O 1
ATOM 2145 N N . SER A 1 269 ? 79.866 8.423 -99.047 1.00 53.41 269 SER A N 1
ATOM 2146 C CA . SER A 1 269 ? 80.471 7.857 -97.832 1.00 53.41 269 SER A CA 1
ATOM 2147 C C . SER A 1 269 ? 80.384 8.771 -96.606 1.00 53.41 269 SER A C 1
ATOM 2149 O O . SER A 1 269 ? 80.253 8.274 -95.489 1.00 53.41 269 SER A O 1
ATOM 2151 N N . ASP A 1 270 ? 80.415 10.091 -96.791 1.00 60.28 270 ASP A N 1
ATOM 2152 C CA . ASP A 1 270 ? 80.445 11.049 -95.677 1.00 60.28 270 ASP A CA 1
ATOM 2153 C C . ASP A 1 270 ? 79.033 11.340 -95.153 1.00 60.28 270 ASP A C 1
ATOM 2155 O O . ASP A 1 270 ? 78.824 11.543 -93.956 1.00 60.28 270 ASP A O 1
ATOM 2159 N N . TRP A 1 271 ? 78.027 11.229 -96.024 1.00 57.78 271 TRP A N 1
ATOM 2160 C CA . TRP A 1 271 ? 76.623 11.399 -95.653 1.00 57.78 271 TRP A CA 1
ATOM 2161 C C . TRP A 1 271 ? 76.083 10.234 -94.813 1.00 57.78 271 TRP A C 1
ATOM 2163 O O . TRP A 1 271 ? 75.339 10.442 -93.855 1.00 57.78 271 TRP A O 1
ATOM 2173 N N . LEU A 1 272 ? 76.514 9.002 -95.109 1.00 62.34 272 LEU A N 1
ATOM 2174 C CA . LEU A 1 272 ? 76.206 7.841 -94.270 1.00 62.34 272 LEU A CA 1
ATOM 2175 C C . LEU A 1 272 ? 76.875 7.946 -92.891 1.00 62.34 272 LEU A C 1
ATOM 2177 O O . LEU A 1 272 ? 76.261 7.556 -91.902 1.00 62.34 272 LEU A O 1
ATOM 2181 N N . LYS A 1 273 ? 78.070 8.548 -92.795 1.00 65.25 273 LYS A N 1
ATOM 2182 C CA . LYS A 1 273 ? 78.715 8.846 -91.505 1.00 65.25 273 LYS A CA 1
ATOM 2183 C C . LYS A 1 273 ? 77.929 9.869 -90.685 1.00 65.25 273 LYS A C 1
ATOM 2185 O O . LYS A 1 273 ? 77.657 9.599 -89.521 1.00 65.25 273 LYS A O 1
ATOM 2190 N N . TYR A 1 274 ? 77.506 10.992 -91.269 1.00 60.91 274 TYR A N 1
ATOM 2191 C CA . TYR A 1 274 ? 76.690 11.985 -90.552 1.00 60.91 274 TYR A CA 1
ATOM 2192 C C . TYR A 1 274 ? 75.315 11.436 -90.139 1.00 60.91 274 TYR A C 1
ATOM 2194 O O . TYR A 1 274 ? 74.878 11.675 -89.015 1.00 60.91 274 TYR A O 1
ATOM 2202 N N . ARG A 1 275 ? 74.662 10.633 -90.993 1.00 66.75 275 ARG A N 1
ATOM 2203 C CA . ARG A 1 275 ? 73.401 9.945 -90.665 1.00 66.75 275 ARG A CA 1
ATOM 2204 C C . ARG A 1 275 ? 73.578 8.949 -89.511 1.00 66.75 275 ARG A C 1
ATOM 2206 O O . ARG A 1 275 ? 72.747 8.921 -88.606 1.00 66.75 275 ARG A O 1
ATOM 2213 N N . LEU A 1 276 ? 74.657 8.162 -89.521 1.00 61.88 276 LEU A N 1
ATOM 2214 C CA . LEU A 1 276 ? 74.946 7.170 -88.481 1.00 61.88 276 LEU A CA 1
ATOM 2215 C C . LEU A 1 276 ? 75.330 7.837 -87.150 1.00 61.88 276 LEU A C 1
ATOM 2217 O O . LEU A 1 276 ? 74.865 7.403 -86.102 1.00 61.88 276 LEU A O 1
ATOM 2221 N N . ILE A 1 277 ? 76.096 8.934 -87.183 1.00 66.25 277 ILE A N 1
ATOM 2222 C CA . ILE A 1 277 ? 76.470 9.712 -85.990 1.00 66.25 277 ILE A CA 1
ATOM 2223 C C . ILE A 1 277 ? 75.247 10.418 -85.385 1.00 66.25 277 ILE A C 1
ATOM 2225 O O . ILE A 1 277 ? 75.056 10.360 -84.172 1.00 66.25 277 ILE A O 1
ATOM 2229 N N . PHE A 1 278 ? 74.378 11.022 -86.203 1.00 62.22 278 PHE A N 1
ATOM 2230 C CA . PHE A 1 278 ? 73.153 11.674 -85.724 1.00 62.22 278 PHE A CA 1
ATOM 2231 C C . PHE A 1 278 ? 72.143 10.659 -85.161 1.00 62.22 278 PHE A C 1
ATOM 2233 O O . PHE A 1 278 ? 71.562 10.883 -84.100 1.00 62.22 278 PHE A O 1
ATOM 2240 N N . SER A 1 279 ? 71.990 9.502 -85.815 1.00 60.12 279 SER A N 1
ATOM 2241 C CA . SER A 1 279 ? 71.122 8.419 -85.340 1.00 60.12 279 SER A CA 1
ATOM 2242 C C . SER A 1 279 ? 71.649 7.766 -84.055 1.00 60.12 279 SER A C 1
ATOM 2244 O O . SER A 1 279 ? 70.856 7.504 -83.154 1.00 60.12 279 SER A O 1
ATOM 2246 N N . CYS A 1 280 ? 72.964 7.538 -83.924 1.00 57.47 280 CYS A N 1
ATOM 2247 C CA . CYS A 1 280 ? 73.560 7.020 -82.686 1.00 57.47 280 CYS A CA 1
ATOM 2248 C C . CYS A 1 280 ? 73.497 8.039 -81.541 1.00 57.47 280 CYS A C 1
ATOM 2250 O O . CYS A 1 280 ? 73.159 7.667 -80.422 1.00 57.47 280 CYS A O 1
ATOM 2252 N N . GLY A 1 281 ? 73.765 9.323 -81.801 1.00 65.88 281 GLY A N 1
ATOM 2253 C CA . GLY A 1 281 ? 73.675 10.374 -80.782 1.00 65.88 281 GLY A CA 1
ATOM 2254 C C . GLY A 1 281 ? 72.251 10.556 -80.249 1.00 65.88 281 GLY A C 1
ATOM 2255 O O . GLY A 1 281 ? 72.047 10.652 -79.038 1.00 65.88 281 GLY A O 1
ATOM 2256 N N . HIS A 1 282 ? 71.253 10.521 -81.138 1.00 66.81 282 HIS A N 1
ATOM 2257 C CA . HIS A 1 282 ? 69.847 10.559 -80.744 1.00 66.81 282 HIS A CA 1
ATOM 2258 C C . HIS A 1 282 ? 69.435 9.289 -79.989 1.00 66.81 282 HIS A C 1
ATOM 2260 O O . HIS A 1 282 ? 68.735 9.390 -78.988 1.00 66.81 282 HIS A O 1
ATOM 2266 N N . PHE A 1 283 ? 69.915 8.111 -80.405 1.00 69.75 283 PHE A N 1
ATOM 2267 C CA . PHE A 1 283 ? 69.654 6.852 -79.704 1.00 69.75 283 PHE A CA 1
ATOM 2268 C C . PHE A 1 283 ? 70.215 6.865 -78.277 1.00 69.75 283 PHE A C 1
ATOM 2270 O O . PHE A 1 283 ? 69.463 6.581 -77.353 1.00 69.75 283 PHE A O 1
ATOM 2277 N N . LEU A 1 284 ? 71.475 7.275 -78.070 1.00 72.62 284 LEU A N 1
ATOM 2278 C CA . LEU A 1 284 ? 72.069 7.385 -76.729 1.00 72.62 284 LEU A CA 1
ATOM 2279 C C . LEU A 1 284 ? 71.360 8.430 -75.852 1.00 72.62 284 LEU A C 1
ATOM 2281 O O . LEU A 1 284 ? 71.118 8.172 -74.675 1.00 72.62 284 LEU A O 1
ATOM 2285 N N . SER A 1 285 ? 70.985 9.584 -76.412 1.00 75.69 285 SER A N 1
ATOM 2286 C CA . SER A 1 285 ? 70.226 10.615 -75.686 1.00 75.69 285 SER A CA 1
ATOM 2287 C C . SER A 1 285 ? 68.842 10.114 -75.254 1.00 75.69 285 SER A C 1
ATOM 2289 O O . SER A 1 285 ? 68.436 10.297 -74.104 1.00 75.69 285 SER A O 1
ATOM 2291 N N . LEU A 1 286 ? 68.139 9.399 -76.140 1.00 76.19 286 LEU A N 1
ATOM 2292 C CA . LEU A 1 286 ? 66.851 8.782 -75.826 1.00 76.19 286 LEU A CA 1
ATOM 2293 C C . LEU A 1 286 ? 66.997 7.702 -74.743 1.00 76.19 286 LEU A C 1
ATOM 2295 O O . LEU A 1 286 ? 66.184 7.636 -73.826 1.00 76.19 286 LEU A O 1
ATOM 2299 N N . GLN A 1 287 ? 68.055 6.891 -74.819 1.00 80.69 287 GLN A N 1
ATOM 2300 C CA . GLN A 1 287 ? 68.358 5.830 -73.853 1.00 80.69 287 GLN A CA 1
ATOM 2301 C C . GLN A 1 287 ? 68.656 6.397 -72.456 1.00 80.69 287 GLN A C 1
ATOM 2303 O O . GLN A 1 287 ? 68.147 5.885 -71.456 1.00 80.69 287 GLN A O 1
ATOM 2308 N N . LEU A 1 288 ? 69.392 7.512 -72.388 1.00 79.38 288 LEU A N 1
ATOM 2309 C CA . LEU A 1 288 ? 69.624 8.257 -71.148 1.00 79.38 288 LEU A CA 1
ATOM 2310 C C . LEU A 1 288 ? 68.324 8.840 -70.588 1.00 79.38 288 LEU A C 1
ATOM 2312 O O . LEU A 1 288 ? 68.090 8.761 -69.384 1.00 79.38 288 LEU A O 1
ATOM 2316 N N . LYS A 1 289 ? 67.442 9.369 -71.446 1.00 83.38 289 LYS A N 1
ATOM 2317 C CA . LYS A 1 289 ? 66.154 9.925 -71.013 1.00 83.38 289 LYS A CA 1
ATOM 2318 C C . LYS A 1 289 ? 65.195 8.857 -70.491 1.00 83.38 289 LYS A C 1
ATOM 2320 O O . LYS A 1 289 ? 64.512 9.087 -69.497 1.00 83.38 289 LYS A O 1
ATOM 2325 N N . ILE A 1 290 ? 65.166 7.691 -71.133 1.00 85.69 290 ILE A N 1
ATOM 2326 C CA . ILE A 1 290 ? 64.386 6.536 -70.677 1.00 85.69 290 ILE A CA 1
ATOM 2327 C C . ILE A 1 290 ? 64.909 6.059 -69.318 1.00 85.69 290 ILE A C 1
ATOM 2329 O O . ILE A 1 290 ? 64.116 5.896 -68.395 1.00 85.69 290 ILE A O 1
ATOM 2333 N N . SER A 1 291 ? 66.228 5.923 -69.163 1.00 82.75 291 SER A N 1
ATOM 2334 C CA . SER A 1 291 ? 66.841 5.543 -67.884 1.00 82.75 291 SER A CA 1
ATOM 2335 C C . SER A 1 291 ? 66.549 6.564 -66.772 1.00 82.75 291 SER A C 1
ATOM 2337 O O . SER A 1 291 ? 66.159 6.172 -65.678 1.00 82.75 291 SER A O 1
ATOM 2339 N N . GLU A 1 292 ? 66.628 7.871 -67.053 1.00 87.88 292 GLU A N 1
ATOM 2340 C CA . GLU A 1 292 ? 66.282 8.936 -66.093 1.00 87.88 292 GLU A CA 1
ATOM 2341 C C . GLU A 1 292 ? 64.815 8.849 -65.635 1.00 87.88 292 GLU A C 1
ATOM 2343 O O . GLU A 1 292 ? 64.511 9.008 -64.450 1.00 87.88 292 GLU A O 1
ATOM 2348 N N . LEU A 1 293 ? 63.890 8.601 -66.568 1.00 87.31 293 LEU A N 1
ATOM 2349 C CA . LEU A 1 293 ? 62.465 8.474 -66.261 1.00 87.31 293 LEU A CA 1
ATOM 2350 C C . LEU A 1 293 ? 62.166 7.215 -65.445 1.00 87.31 293 LEU A C 1
ATOM 2352 O O . LEU A 1 293 ? 61.372 7.290 -64.507 1.00 87.31 293 LEU A O 1
ATOM 2356 N N . LEU A 1 294 ? 62.823 6.095 -65.752 1.00 86.50 294 LEU A N 1
ATOM 2357 C CA . LEU A 1 294 ? 62.704 4.861 -64.976 1.00 86.50 294 LEU A CA 1
ATOM 2358 C C . LEU A 1 294 ? 63.217 5.055 -63.545 1.00 86.50 294 LEU A C 1
ATOM 2360 O O . LEU A 1 294 ? 62.488 4.743 -62.607 1.00 86.50 294 LEU A O 1
ATOM 2364 N N . SER A 1 295 ? 64.386 5.680 -63.357 1.00 79.25 295 SER A N 1
ATOM 2365 C CA . SER A 1 295 ? 64.898 5.991 -62.015 1.00 79.25 295 SER A CA 1
ATOM 2366 C C . SER A 1 295 ? 63.972 6.930 -61.238 1.00 79.25 295 SER A C 1
ATOM 2368 O O . SER A 1 295 ? 63.776 6.747 -60.041 1.00 79.25 295 SER A O 1
ATOM 2370 N N . ARG A 1 296 ? 63.343 7.916 -61.898 1.00 85.94 296 ARG A N 1
ATOM 2371 C CA . ARG A 1 296 ? 62.349 8.794 -61.251 1.00 85.94 296 ARG A CA 1
ATOM 2372 C C . ARG A 1 296 ? 61.069 8.062 -60.855 1.00 85.94 296 ARG A C 1
ATOM 2374 O O . ARG A 1 296 ? 60.464 8.428 -59.846 1.00 85.94 296 ARG A O 1
ATOM 2381 N N . LEU A 1 297 ? 60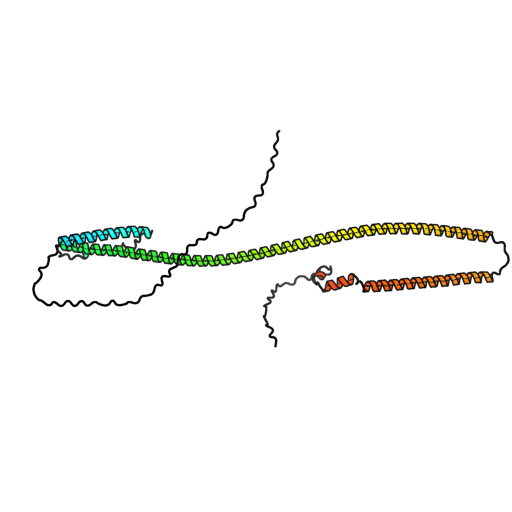.631 7.080 -61.640 1.00 84.31 297 LEU A N 1
ATOM 2382 C CA . LEU A 1 297 ? 59.474 6.251 -61.299 1.00 84.31 297 LEU A CA 1
ATOM 2383 C C . LEU A 1 297 ? 59.784 5.336 -60.116 1.00 84.31 297 LEU A C 1
ATOM 2385 O O . LEU A 1 297 ? 59.003 5.311 -59.171 1.00 84.31 297 LEU A O 1
ATOM 2389 N N . GLU A 1 298 ? 60.948 4.692 -60.114 1.00 86.56 298 GLU A N 1
ATOM 2390 C CA . GLU A 1 298 ? 61.410 3.858 -59.003 1.00 86.56 298 GLU A CA 1
ATOM 2391 C C . GLU A 1 298 ? 61.537 4.673 -57.702 1.00 86.56 298 GLU A C 1
ATOM 2393 O O . GLU A 1 298 ? 61.023 4.276 -56.657 1.00 86.56 298 GLU A O 1
ATOM 2398 N N . GLN A 1 299 ? 62.094 5.890 -57.767 1.00 82.75 299 GLN A N 1
ATOM 2399 C CA . GLN A 1 299 ? 62.151 6.802 -56.616 1.00 82.75 299 GLN A CA 1
ATOM 2400 C C . GLN A 1 299 ? 60.758 7.179 -56.088 1.00 82.75 299 GLN A C 1
ATOM 2402 O O . GLN A 1 299 ? 60.547 7.259 -54.874 1.00 82.75 299 GLN A O 1
ATOM 2407 N N . ARG A 1 300 ? 59.792 7.417 -56.986 1.00 82.31 300 ARG A N 1
ATOM 2408 C CA . ARG A 1 300 ? 58.402 7.705 -56.602 1.00 82.31 300 ARG A CA 1
ATOM 2409 C C . ARG A 1 300 ? 57.719 6.488 -55.993 1.00 82.31 300 ARG A C 1
ATOM 2411 O O . ARG A 1 300 ? 56.999 6.659 -55.017 1.00 82.31 300 ARG A O 1
ATOM 2418 N N . GLU A 1 301 ? 57.968 5.291 -56.509 1.00 82.12 301 GLU A N 1
ATOM 2419 C CA . GLU A 1 301 ? 57.431 4.045 -55.960 1.00 82.12 301 GLU A CA 1
ATOM 2420 C C . GLU A 1 301 ? 57.953 3.788 -54.540 1.00 82.12 301 GLU A C 1
ATOM 2422 O O . GLU A 1 301 ? 57.164 3.506 -53.641 1.00 82.12 301 GLU A O 1
ATOM 2427 N N . ILE A 1 302 ? 59.254 3.986 -54.300 1.00 80.25 302 ILE A N 1
ATOM 2428 C CA . ILE A 1 302 ? 59.853 3.888 -52.957 1.00 80.25 302 ILE A CA 1
ATOM 2429 C C . ILE A 1 302 ? 59.247 4.938 -52.014 1.00 80.25 302 ILE A C 1
ATOM 2431 O O . ILE A 1 302 ? 58.912 4.626 -50.873 1.00 80.25 302 ILE A O 1
ATOM 2435 N N . THR A 1 303 ? 59.038 6.171 -52.490 1.00 75.56 303 THR A N 1
ATOM 2436 C CA . THR A 1 303 ? 58.413 7.243 -51.691 1.00 75.56 303 THR A CA 1
ATOM 2437 C C . THR A 1 303 ? 56.949 6.932 -51.354 1.00 75.56 303 THR A C 1
ATOM 2439 O O . THR A 1 303 ? 56.479 7.266 -50.267 1.00 75.56 303 THR A O 1
ATOM 2442 N N . ILE A 1 304 ? 56.213 6.298 -52.272 1.00 73.06 304 ILE A N 1
ATOM 2443 C CA . ILE A 1 304 ? 54.832 5.853 -52.043 1.00 73.06 304 ILE A CA 1
ATOM 2444 C C . ILE A 1 304 ? 54.812 4.707 -51.025 1.00 73.06 304 ILE A C 1
ATOM 2446 O O . ILE A 1 304 ? 54.077 4.806 -50.048 1.00 73.06 304 ILE A O 1
ATOM 2450 N N . LYS A 1 305 ? 55.675 3.694 -51.175 1.00 72.19 305 LYS A N 1
ATOM 2451 C CA . LYS A 1 305 ? 55.800 2.580 -50.217 1.00 72.19 305 LYS A CA 1
ATOM 2452 C C . LYS A 1 305 ? 56.167 3.061 -48.806 1.00 72.19 305 LYS A C 1
ATOM 2454 O O . LYS A 1 305 ? 55.525 2.662 -47.842 1.00 72.19 305 LYS A O 1
ATOM 2459 N N . GLN A 1 306 ? 57.105 4.004 -48.672 1.00 70.38 306 GLN A N 1
ATOM 2460 C CA . GLN A 1 306 ? 57.433 4.612 -47.371 1.00 70.38 306 GLN A CA 1
ATOM 2461 C C . GLN A 1 306 ? 56.266 5.415 -46.769 1.00 70.38 306 GLN A C 1
ATOM 2463 O O . GLN A 1 306 ? 56.105 5.454 -45.546 1.00 70.38 306 GLN A O 1
ATOM 2468 N N . LYS A 1 307 ? 55.428 6.050 -47.603 1.00 63.12 307 LYS A N 1
ATOM 2469 C CA . LYS A 1 307 ? 54.204 6.729 -47.147 1.00 63.12 307 LYS A CA 1
ATOM 2470 C C . LYS A 1 307 ? 53.101 5.751 -46.736 1.00 63.12 307 LYS A C 1
ATOM 2472 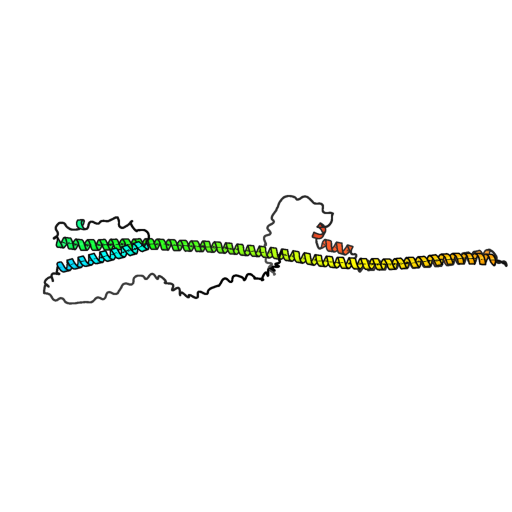O O . LYS A 1 307 ? 52.409 6.049 -45.769 1.00 63.12 307 LYS A O 1
ATOM 2477 N N . GLU A 1 308 ? 52.957 4.610 -47.409 1.00 59.22 308 GLU A N 1
ATOM 2478 C CA . GLU A 1 308 ? 52.036 3.529 -47.016 1.00 59.22 308 GLU A CA 1
ATOM 2479 C C . GLU A 1 308 ? 52.462 2.831 -45.712 1.00 59.22 308 GLU A C 1
ATOM 2481 O O . GLU A 1 308 ? 51.607 2.411 -44.932 1.00 59.22 308 GLU A O 1
ATOM 2486 N N . GLU A 1 309 ? 53.766 2.752 -45.427 1.00 56.19 309 GLU A N 1
ATOM 2487 C CA . GLU A 1 309 ? 54.278 2.250 -44.142 1.00 56.19 309 GLU A CA 1
ATOM 2488 C C . GLU A 1 309 ? 54.154 3.281 -43.003 1.00 56.19 309 GLU A C 1
ATOM 2490 O O . GLU A 1 309 ? 53.858 2.906 -41.869 1.00 56.19 309 GLU A O 1
ATOM 2495 N N . SER A 1 310 ? 54.323 4.582 -43.284 1.00 53.44 310 SER A N 1
ATOM 2496 C CA . SER A 1 310 ? 54.227 5.654 -42.269 1.00 53.44 310 SER A CA 1
ATOM 2497 C C . SER A 1 310 ? 52.784 6.065 -41.942 1.00 53.44 310 SER A C 1
ATOM 2499 O O . SER A 1 310 ? 52.479 6.435 -40.809 1.00 53.44 310 SER A O 1
ATOM 2501 N N . HIS A 1 311 ? 51.874 5.979 -42.914 1.00 51.91 311 HIS A N 1
ATOM 2502 C CA . HIS A 1 311 ? 50.435 6.130 -42.721 1.00 51.91 311 HIS A CA 1
ATOM 2503 C C . HIS A 1 311 ? 49.777 4.784 -43.003 1.00 51.91 311 HIS A C 1
ATOM 2505 O O . HIS A 1 311 ? 49.398 4.498 -44.135 1.00 51.91 311 HIS A O 1
ATOM 2511 N N . GLY A 1 312 ? 49.682 3.954 -41.960 1.00 46.25 312 GLY A N 1
ATOM 2512 C CA . GLY A 1 312 ? 49.185 2.585 -42.059 1.00 46.25 312 GLY A CA 1
ATOM 2513 C C . GLY A 1 312 ? 47.932 2.469 -42.928 1.00 46.25 312 GLY A C 1
ATOM 2514 O O . GLY A 1 312 ? 46.936 3.156 -42.691 1.00 46.25 312 GLY A O 1
ATOM 2515 N N . SER A 1 313 ? 48.011 1.585 -43.924 1.00 49.75 313 SER A N 1
ATOM 2516 C CA . SER A 1 313 ? 46.925 1.244 -44.843 1.00 49.75 313 SER A CA 1
ATOM 2517 C C . SER A 1 313 ? 45.581 1.096 -44.101 1.00 49.75 313 SER A C 1
ATOM 2519 O O . SER A 1 313 ? 45.537 0.425 -43.061 1.00 49.75 313 SER A O 1
ATOM 2521 N N . PRO A 1 314 ? 44.466 1.656 -44.620 1.00 56.12 314 PRO A N 1
ATOM 2522 C CA . PRO A 1 314 ? 43.133 1.540 -44.014 1.00 56.12 314 PRO A CA 1
ATOM 2523 C C . PRO A 1 314 ? 42.732 0.090 -43.695 1.00 56.12 314 PRO A C 1
ATOM 2525 O O . PRO A 1 314 ? 41.979 -0.171 -42.758 1.00 56.12 314 PRO A O 1
ATOM 2528 N N . PHE A 1 315 ? 43.291 -0.866 -44.441 1.00 52.16 315 PHE A N 1
ATOM 2529 C CA . PHE A 1 315 ? 43.049 -2.295 -44.277 1.00 52.16 315 PHE A CA 1
ATOM 2530 C C . PHE A 1 315 ? 43.694 -2.878 -43.006 1.00 52.16 315 PHE A C 1
ATOM 2532 O O . PHE A 1 315 ? 43.102 -3.721 -42.334 1.00 52.16 315 PHE A O 1
ATOM 2539 N N . VAL A 1 316 ? 44.875 -2.388 -42.611 1.00 50.94 316 VAL A N 1
ATOM 2540 C CA . VAL A 1 316 ? 45.581 -2.844 -41.397 1.00 50.94 316 VAL A CA 1
ATOM 2541 C C . VAL A 1 316 ? 44.865 -2.359 -40.132 1.00 50.94 316 VAL A C 1
ATOM 2543 O O . VAL A 1 316 ? 44.790 -3.088 -39.140 1.00 50.94 316 VAL A O 1
ATOM 2546 N N . TRP A 1 317 ? 44.266 -1.166 -40.181 1.00 48.03 317 TRP A N 1
ATOM 2547 C CA . TRP A 1 317 ? 43.411 -0.653 -39.109 1.00 48.03 317 TRP A CA 1
ATOM 2548 C C . TRP A 1 317 ? 42.140 -1.491 -38.944 1.00 48.03 317 TRP A C 1
ATOM 2550 O O . TRP A 1 317 ? 41.814 -1.883 -37.824 1.00 48.03 317 TRP A O 1
ATOM 2560 N N . LEU A 1 318 ? 41.476 -1.859 -40.043 1.00 54.66 318 LEU A N 1
ATOM 2561 C CA . LEU A 1 318 ? 40.270 -2.689 -39.996 1.00 54.66 318 LEU A CA 1
ATOM 2562 C C . LEU A 1 318 ? 40.546 -4.077 -39.385 1.00 54.66 318 LEU A C 1
ATOM 2564 O O . LEU A 1 318 ? 39.766 -4.567 -38.568 1.00 54.66 318 LEU A O 1
ATOM 2568 N N . CYS A 1 319 ? 41.695 -4.683 -39.701 1.00 52.69 319 CYS A N 1
ATOM 2569 C CA . CYS A 1 319 ? 42.101 -5.968 -39.129 1.00 52.69 319 CYS A CA 1
ATOM 2570 C C . CYS A 1 319 ? 42.476 -5.885 -37.639 1.00 52.69 319 CYS A C 1
ATOM 2572 O O . CYS A 1 319 ? 42.154 -6.805 -36.887 1.00 52.69 319 CYS A O 1
ATOM 2574 N N . ARG A 1 320 ? 43.112 -4.797 -37.177 1.00 51.72 320 ARG A N 1
ATOM 2575 C CA . ARG A 1 320 ? 43.410 -4.622 -35.741 1.00 51.72 320 ARG A CA 1
ATOM 2576 C C . ARG A 1 320 ? 42.159 -4.356 -34.901 1.00 51.72 320 ARG A C 1
ATOM 2578 O O . ARG A 1 320 ? 42.044 -4.926 -33.820 1.00 51.72 320 ARG A O 1
ATOM 2585 N N . TYR A 1 321 ? 41.199 -3.577 -35.404 1.00 51.12 321 TYR A N 1
ATOM 2586 C CA . TYR A 1 321 ? 39.928 -3.335 -34.705 1.00 51.12 321 TYR A CA 1
ATOM 2587 C C . TYR A 1 321 ? 39.026 -4.578 -34.641 1.00 51.12 321 TYR A C 1
ATOM 2589 O O . TYR A 1 321 ? 38.298 -4.760 -33.666 1.00 51.12 321 TYR A O 1
ATOM 2597 N N . ARG A 1 322 ? 39.122 -5.479 -35.627 1.00 50.06 322 ARG A N 1
ATOM 2598 C CA . ARG A 1 322 ? 38.364 -6.740 -35.667 1.00 50.06 322 ARG A CA 1
ATOM 2599 C C . ARG A 1 322 ? 38.754 -7.727 -34.558 1.00 50.06 322 ARG A C 1
ATOM 2601 O O . ARG A 1 322 ? 37.890 -8.443 -34.067 1.00 50.06 322 ARG A O 1
ATOM 2608 N N . ASN A 1 323 ? 40.015 -7.733 -34.117 1.00 54.78 323 ASN A N 1
ATOM 2609 C CA . ASN A 1 323 ? 40.463 -8.583 -33.002 1.00 54.78 323 ASN A CA 1
ATOM 2610 C C . ASN A 1 323 ? 40.176 -7.986 -31.614 1.00 54.78 323 ASN A C 1
ATOM 2612 O O . ASN A 1 323 ? 40.229 -8.711 -30.624 1.00 54.78 323 ASN A O 1
ATOM 2616 N N . GLN A 1 324 ? 39.872 -6.687 -31.526 1.00 57.50 324 GLN A N 1
ATOM 2617 C CA . GLN A 1 324 ? 39.600 -6.008 -30.254 1.00 57.50 324 GLN A CA 1
ATOM 2618 C C . GLN A 1 324 ? 38.104 -5.995 -29.888 1.00 57.50 324 GLN A C 1
ATOM 2620 O O . GLN A 1 324 ? 37.764 -5.787 -28.727 1.00 57.50 324 GLN A O 1
ATOM 2625 N N . TYR A 1 325 ? 37.215 -6.282 -30.849 1.00 59.25 325 TYR A N 1
ATOM 2626 C CA . TYR A 1 325 ? 35.764 -6.358 -30.649 1.00 59.25 325 TYR A CA 1
ATOM 2627 C C . TYR A 1 325 ? 35.170 -7.584 -31.367 1.00 59.25 325 TYR A C 1
ATOM 2629 O O . TYR A 1 325 ? 34.850 -7.505 -32.556 1.00 59.25 325 TYR A O 1
ATOM 2637 N N . PRO A 1 326 ? 34.958 -8.708 -30.655 1.00 58.38 326 PRO A N 1
ATOM 2638 C CA . PRO A 1 326 ? 34.456 -9.961 -31.234 1.00 58.38 326 PRO A CA 1
ATOM 2639 C C . PRO A 1 326 ? 33.104 -9.828 -31.955 1.00 58.38 326 PRO A C 1
ATOM 2641 O O . PRO A 1 326 ? 32.833 -10.549 -32.913 1.00 58.38 326 PRO A O 1
ATOM 2644 N N . ILE A 1 327 ? 32.271 -8.870 -31.536 1.00 61.38 327 ILE A N 1
ATOM 2645 C CA . ILE A 1 327 ? 30.949 -8.600 -32.123 1.00 61.38 327 ILE A CA 1
ATOM 2646 C C . ILE A 1 327 ? 31.008 -8.129 -33.582 1.00 61.38 327 ILE A C 1
ATOM 2648 O O . ILE A 1 327 ? 30.045 -8.313 -34.318 1.00 61.38 327 ILE A O 1
ATOM 2652 N N . LEU A 1 328 ? 32.132 -7.560 -34.030 1.00 56.50 328 LEU A N 1
ATOM 2653 C CA . LEU A 1 328 ? 32.288 -7.097 -35.413 1.00 56.50 328 LEU A CA 1
ATOM 2654 C C . LEU A 1 328 ? 32.429 -8.263 -36.404 1.00 56.50 328 LEU A C 1
ATOM 2656 O O . LEU A 1 328 ? 32.179 -8.087 -37.593 1.00 56.50 328 LEU A O 1
ATOM 2660 N N . GLY A 1 329 ? 32.766 -9.467 -35.924 1.00 59.16 329 GLY A N 1
ATOM 2661 C CA . GLY A 1 329 ? 32.751 -10.691 -36.729 1.00 59.16 329 GLY A CA 1
ATOM 2662 C C . GLY A 1 329 ? 31.342 -11.189 -37.076 1.00 59.16 329 GLY A C 1
ATOM 2663 O O . GLY A 1 329 ? 31.200 -11.952 -38.023 1.00 59.16 329 GLY A O 1
ATOM 2664 N N . LEU A 1 330 ? 30.306 -10.733 -36.359 1.00 58.47 330 LEU A N 1
ATOM 2665 C CA . LEU A 1 330 ? 28.902 -11.103 -36.601 1.00 58.47 330 LEU A CA 1
ATOM 2666 C C . LEU A 1 330 ? 28.256 -10.321 -37.758 1.00 58.47 330 LEU A C 1
ATOM 2668 O O . LEU A 1 330 ? 27.163 -10.665 -38.190 1.00 58.47 330 LEU A O 1
ATOM 2672 N N . LEU A 1 331 ? 28.916 -9.262 -38.237 1.00 54.94 331 LEU A N 1
ATOM 2673 C CA . LEU A 1 331 ? 28.457 -8.401 -39.337 1.00 54.94 331 LEU A CA 1
ATOM 2674 C C . LEU A 1 331 ? 29.056 -8.794 -40.697 1.00 54.94 331 LEU A C 1
ATOM 2676 O O . LEU A 1 331 ? 28.804 -8.121 -41.690 1.00 54.94 331 LEU A O 1
ATOM 2680 N N . SER A 1 332 ? 29.895 -9.833 -40.740 1.00 55.62 332 SER A N 1
ATOM 2681 C CA . SER A 1 332 ? 30.450 -10.368 -41.987 1.00 55.62 332 SER A CA 1
ATOM 2682 C C . SER A 1 332 ? 29.545 -11.491 -42.503 1.00 55.62 332 SER A C 1
ATOM 2684 O O . SER A 1 332 ? 29.135 -12.344 -41.718 1.00 55.62 332 SER A O 1
ATOM 2686 N N . ASP A 1 333 ? 29.271 -11.514 -43.809 1.00 52.38 333 ASP A N 1
ATOM 2687 C CA . ASP A 1 333 ? 28.340 -12.446 -44.480 1.00 52.38 333 ASP A CA 1
ATOM 2688 C C . ASP A 1 333 ? 28.729 -13.944 -44.392 1.00 52.38 333 ASP A C 1
ATOM 2690 O O . ASP A 1 333 ? 28.003 -14.809 -44.879 1.00 52.38 333 ASP A O 1
ATOM 2694 N N . ASP A 1 334 ? 29.837 -14.281 -43.725 1.00 48.84 334 ASP A N 1
ATOM 2695 C CA . ASP A 1 334 ? 30.342 -15.650 -43.554 1.00 48.84 334 ASP A CA 1
ATOM 2696 C C . ASP A 1 334 ? 29.739 -16.386 -42.337 1.00 48.84 334 ASP A C 1
ATOM 2698 O O . ASP A 1 334 ? 30.205 -17.469 -41.968 1.00 48.84 334 ASP A O 1
ATOM 2702 N N . TYR A 1 335 ? 28.717 -15.826 -41.675 1.00 49.12 335 TYR A N 1
ATOM 2703 C CA . TYR A 1 335 ? 28.060 -16.496 -40.551 1.00 49.12 335 TYR A CA 1
ATOM 2704 C C . TYR A 1 335 ? 27.268 -17.718 -41.037 1.00 49.12 335 TYR A C 1
ATOM 2706 O O . TYR A 1 335 ? 26.094 -17.636 -41.400 1.00 49.12 335 TYR A O 1
ATOM 2714 N N . GLN A 1 336 ? 27.900 -18.893 -41.006 1.00 48.72 336 GLN A N 1
ATOM 2715 C CA . GLN A 1 336 ? 27.168 -20.151 -41.067 1.00 48.72 336 GLN A CA 1
ATOM 2716 C C . GLN A 1 336 ? 26.408 -20.335 -39.755 1.00 48.72 336 GLN A C 1
ATOM 2718 O O . GLN A 1 336 ? 26.988 -20.661 -38.720 1.00 48.72 336 GLN A O 1
ATOM 2723 N N . ALA A 1 337 ? 25.095 -20.118 -39.815 1.00 44.12 337 ALA A N 1
ATOM 2724 C CA . ALA A 1 337 ? 24.174 -20.419 -38.735 1.00 44.12 337 ALA A CA 1
ATOM 2725 C C . ALA A 1 337 ? 24.228 -21.920 -38.412 1.00 44.12 337 ALA A C 1
ATOM 2727 O O . ALA A 1 337 ? 23.569 -22.740 -39.054 1.00 44.12 337 ALA A O 1
ATOM 2728 N N . THR A 1 338 ? 25.008 -22.300 -37.404 1.00 46.41 338 THR A N 1
ATOM 2729 C CA . THR A 1 338 ? 24.855 -23.613 -36.787 1.00 46.41 338 THR A CA 1
ATOM 2730 C C . THR A 1 338 ? 23.617 -23.570 -35.891 1.00 46.41 338 THR A C 1
ATOM 2732 O O . THR A 1 338 ? 23.524 -22.826 -34.918 1.00 46.41 338 THR A O 1
ATOM 2735 N N . SER A 1 339 ? 22.614 -24.335 -36.320 1.00 37.94 339 SER A N 1
ATOM 2736 C CA . SER A 1 339 ? 21.295 -24.518 -35.704 1.00 37.94 339 SER A CA 1
ATOM 2737 C C . SER A 1 339 ? 21.371 -24.796 -34.187 1.00 37.94 339 SER A C 1
ATOM 2739 O O . SER A 1 339 ? 22.292 -25.490 -33.744 1.00 37.94 339 SER A O 1
ATOM 2741 N N . PRO A 1 340 ? 20.421 -24.286 -33.376 1.00 48.97 340 PRO A N 1
ATOM 2742 C CA . PRO A 1 340 ? 20.554 -24.225 -31.926 1.00 48.97 340 PRO A CA 1
ATOM 2743 C C . PRO A 1 340 ? 20.418 -25.613 -31.297 1.00 48.97 340 PRO A C 1
ATOM 2745 O O . PRO A 1 340 ? 19.361 -26.249 -31.349 1.00 48.97 340 PRO A O 1
ATOM 2748 N N . VAL A 1 341 ? 21.490 -26.077 -30.655 1.00 38.97 341 VAL A N 1
ATOM 2749 C CA . VAL A 1 341 ? 21.428 -27.256 -29.793 1.00 38.97 341 VAL A CA 1
ATOM 2750 C C . VAL A 1 341 ? 20.774 -26.860 -28.472 1.00 38.97 341 VAL A C 1
ATOM 2752 O O . VAL A 1 341 ? 21.229 -25.985 -27.741 1.00 38.97 341 VAL A O 1
ATOM 2755 N N . LYS A 1 342 ? 19.648 -27.529 -28.245 1.00 49.22 342 LYS A N 1
ATOM 2756 C CA . LYS A 1 342 ? 18.826 -27.609 -27.044 1.00 49.22 342 LYS A CA 1
ATOM 2757 C C . LYS A 1 342 ? 19.671 -27.750 -25.772 1.00 49.22 342 LYS A C 1
ATOM 2759 O O . LYS A 1 342 ? 20.526 -28.623 -25.721 1.00 49.22 342 LYS A O 1
ATOM 2764 N N . GLU A 1 343 ? 19.335 -26.931 -24.774 1.00 46.91 343 GLU A N 1
ATOM 2765 C CA . GLU A 1 343 ? 19.384 -27.144 -23.311 1.00 46.91 343 GLU A CA 1
ATOM 2766 C C . GLU A 1 343 ? 19.841 -25.863 -22.601 1.00 46.91 343 GLU A C 1
ATOM 2768 O O . GLU A 1 343 ? 21.014 -25.494 -22.604 1.00 46.91 343 GLU A O 1
ATOM 2773 N N . ALA A 1 344 ? 18.891 -25.173 -21.965 1.00 46.72 344 ALA A N 1
ATOM 2774 C CA . ALA A 1 344 ? 19.190 -24.085 -21.047 1.00 46.72 344 ALA A CA 1
ATOM 2775 C C . ALA A 1 344 ? 19.846 -24.665 -19.783 1.00 46.72 344 ALA A C 1
ATOM 2777 O O . ALA A 1 344 ? 19.163 -25.183 -18.901 1.00 46.72 344 ALA A O 1
ATOM 2778 N N . LYS A 1 345 ? 21.176 -24.590 -19.698 1.00 49.03 345 LYS A N 1
ATOM 2779 C CA . LYS A 1 345 ? 21.913 -24.780 -18.445 1.00 49.03 345 LYS A CA 1
ATOM 2780 C C . LYS A 1 345 ? 22.186 -23.416 -17.826 1.00 49.03 345 LYS A C 1
ATOM 2782 O O . LYS A 1 345 ? 23.046 -22.673 -18.289 1.00 49.03 345 LYS A O 1
ATOM 2787 N N . THR A 1 346 ? 21.445 -23.100 -16.769 1.00 52.22 346 THR A N 1
ATOM 2788 C CA . THR A 1 346 ? 21.771 -22.009 -15.848 1.00 52.22 346 THR A CA 1
ATOM 2789 C C . THR A 1 346 ? 23.063 -22.368 -15.125 1.00 52.22 346 THR A C 1
ATOM 2791 O O . THR A 1 346 ? 23.088 -23.305 -14.330 1.00 52.22 346 THR A O 1
ATOM 2794 N N . ILE A 1 347 ? 24.144 -21.646 -15.407 1.00 56.06 347 ILE A N 1
ATOM 2795 C CA . ILE A 1 347 ? 25.381 -21.750 -14.634 1.00 56.06 347 ILE A CA 1
ATOM 2796 C C . ILE A 1 347 ? 25.260 -20.748 -13.484 1.00 56.06 347 ILE A C 1
ATOM 2798 O O . ILE A 1 347 ? 25.309 -19.539 -13.699 1.00 56.06 347 ILE A O 1
ATOM 2802 N N . VAL A 1 348 ? 25.052 -21.254 -12.268 1.00 42.00 348 VAL A N 1
ATOM 2803 C CA . VAL A 1 348 ? 25.153 -20.467 -11.033 1.00 42.00 348 VAL A CA 1
ATOM 2804 C C . VAL A 1 348 ? 26.639 -20.309 -10.725 1.00 42.00 348 VAL A C 1
ATOM 2806 O O . VAL A 1 348 ? 27.325 -21.298 -10.483 1.00 42.00 348 VAL A O 1
ATOM 2809 N N . ILE A 1 349 ? 27.148 -19.079 -10.772 1.00 52.44 349 ILE A N 1
ATOM 2810 C CA . ILE A 1 349 ? 28.507 -18.767 -10.320 1.00 52.44 349 ILE A CA 1
ATOM 2811 C C . ILE A 1 349 ? 28.392 -18.269 -8.879 1.00 52.44 349 ILE A C 1
ATOM 2813 O O . ILE A 1 349 ? 28.053 -17.109 -8.641 1.00 52.44 349 ILE A O 1
ATOM 2817 N N . GLU A 1 350 ? 28.648 -19.153 -7.915 1.00 42.78 350 GLU A N 1
ATOM 2818 C CA . GLU A 1 350 ? 28.875 -18.758 -6.525 1.00 42.78 350 GLU A CA 1
ATOM 2819 C C . GLU A 1 350 ? 30.203 -17.994 -6.428 1.00 42.78 350 GLU A C 1
ATOM 2821 O O . GLU A 1 350 ? 31.241 -18.449 -6.908 1.00 42.78 350 GLU A O 1
ATOM 2826 N N . ARG A 1 351 ? 30.186 -16.808 -5.806 1.00 47.19 351 ARG A N 1
ATOM 2827 C CA . ARG A 1 351 ? 31.416 -16.089 -5.454 1.00 47.19 351 ARG A CA 1
ATOM 2828 C C . ARG A 1 351 ? 32.077 -16.792 -4.270 1.00 47.19 351 ARG A C 1
ATOM 2830 O O . ARG A 1 351 ? 31.709 -16.543 -3.125 1.00 47.19 351 ARG A O 1
ATOM 2837 N N . THR A 1 352 ? 33.077 -17.625 -4.532 1.00 45.94 352 THR A N 1
ATOM 2838 C CA . THR A 1 352 ? 34.008 -18.085 -3.497 1.00 45.94 352 THR A CA 1
ATOM 2839 C C . THR A 1 352 ? 34.929 -16.917 -3.136 1.00 45.94 352 THR A C 1
ATOM 2841 O O . THR A 1 352 ? 35.761 -16.490 -3.933 1.00 45.94 352 THR A O 1
ATOM 2844 N N . GLY A 1 353 ? 34.717 -16.332 -1.958 1.00 49.66 353 GLY A N 1
ATOM 2845 C CA . GLY A 1 353 ? 35.598 -15.314 -1.396 1.00 49.66 353 GLY A CA 1
ATOM 2846 C C . GLY A 1 353 ? 36.866 -15.956 -0.846 1.00 49.66 353 GLY A C 1
ATOM 2847 O O . GLY A 1 353 ?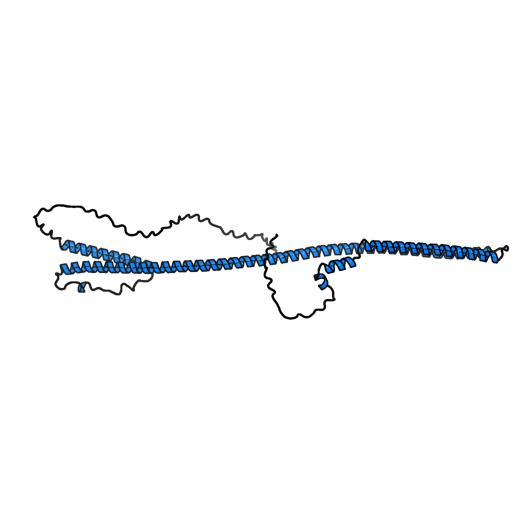 36.896 -16.347 0.316 1.00 49.66 353 GLY A O 1
ATOM 2848 N N . GLU A 1 354 ? 37.911 -16.051 -1.663 1.00 39.88 354 GLU A N 1
ATOM 2849 C CA . GLU A 1 354 ? 39.266 -16.302 -1.172 1.00 39.88 354 GLU A CA 1
ATOM 2850 C C . GLU A 1 354 ? 39.926 -14.962 -0.825 1.00 39.88 354 GLU A C 1
ATOM 2852 O O . GLU A 1 354 ? 40.269 -14.154 -1.689 1.00 39.88 354 GLU A O 1
ATOM 2857 N N . MET A 1 355 ? 40.068 -14.714 0.477 1.00 44.16 355 MET A N 1
ATOM 2858 C CA . MET A 1 355 ? 40.923 -13.660 1.012 1.00 44.16 355 MET A CA 1
ATOM 2859 C C . MET A 1 355 ? 42.382 -14.046 0.761 1.00 44.16 355 MET A C 1
ATOM 2861 O O . MET A 1 355 ? 42.891 -15.002 1.346 1.00 44.16 355 MET A O 1
ATOM 2865 N N . ILE A 1 356 ? 43.062 -13.292 -0.097 1.00 45.56 356 ILE A N 1
ATOM 2866 C CA . ILE A 1 356 ? 44.510 -13.394 -0.279 1.00 45.56 356 ILE A CA 1
ATOM 2867 C C . ILE A 1 356 ? 45.170 -12.831 0.988 1.00 45.56 356 ILE A C 1
ATOM 2869 O O . ILE A 1 356 ? 45.217 -11.617 1.178 1.00 45.56 356 ILE A O 1
ATOM 2873 N N . ASN A 1 357 ? 45.683 -13.705 1.855 1.00 43.44 357 ASN A N 1
ATOM 2874 C CA . ASN A 1 357 ? 46.631 -13.307 2.893 1.00 43.44 357 ASN A CA 1
ATOM 2875 C C . ASN A 1 357 ? 47.985 -13.022 2.228 1.00 43.44 357 ASN A C 1
ATOM 2877 O O . ASN A 1 357 ? 48.574 -13.914 1.615 1.00 43.44 357 ASN A O 1
ATOM 2881 N N . GLN A 1 358 ? 48.471 -11.784 2.341 1.00 41.72 358 GLN A N 1
ATOM 2882 C CA . GLN A 1 358 ? 49.864 -11.452 2.046 1.00 41.72 358 GLN A CA 1
ATOM 2883 C C . GLN A 1 358 ? 50.745 -11.820 3.246 1.00 41.72 358 GLN A C 1
ATOM 2885 O O . GLN A 1 358 ? 50.387 -11.544 4.391 1.00 41.72 358 GLN A O 1
ATOM 2890 N N . VAL A 1 359 ? 51.855 -12.488 2.924 1.00 37.12 359 VAL A N 1
ATOM 2891 C CA . VAL A 1 359 ? 52.961 -12.904 3.803 1.00 37.12 359 VAL A CA 1
ATOM 2892 C C . VAL A 1 359 ? 53.779 -11.707 4.264 1.00 37.12 359 VAL A C 1
ATOM 2894 O O . VAL A 1 359 ? 54.005 -10.811 3.418 1.00 37.12 359 VAL A O 1
#

Sequence (359 aa):
PAGFYTTFSAANQIPQPCVMGVSPISGSAVVEEVEIVNIIQQKAPSVKQKFSMSEQRETPEPTKLDTRYFGELLADVYRKNCDIHSYIYDNVSKISGHPCLVLVQGEKQEVESLIPKGANELTKQQMRYLLETRFTAEKSMRLLLSTFSSLREELMQMSEDMRRLESEKESLERDLAFKADQALQYESLIENVRESNNKLQLSLKEAQASQRSLESQLSTCRSSDSVGNFKIKELEGRMRGLEKENEMLKQRVEVNFLQNMDYPSIKKSDWLKYRLIFSCGHFLSLQLKISELLSRLEQREITIKQKEESHGSPFVWLCRYRNQYPILGLLSDDYQATSPVKEAKTIVIERTGEMINQV

Radius of gyration: 66.23 Å; chains: 1; bounding box: 126×63×198 Å

InterPro domains:
  IPR026186 Protein POF1B [PTHR22546] (49-253)
  IPR056240 POF1B, helix-loop-helix domain [PF24617] (68-148)